Protein AF-A0A9Q0NAC5-F1 (afdb_monomer)

Sequence (238 aa):
GTLKRREHLQEGKFFWCQCKRCCDPTELGTYSSAIQCPKCRGGLILSTDPLDQNSPWKCQNGNCAYIVTGKSMLLLVDTVFKELDSIHCNDVNGFEVFLEKYRNVFHKNHYLCICAKHSLFQLYGRSENFMIQELTIDQLRVKENYCRDILDVVNLLEPGLSKLRGVIMYELHAPVMIQATRLYESGEIKNNDLKKRLREVIKLLRESEEILKMEPEGSNEYTMAVAAGDALNRIGKV

Nearest PDB structures (foldseek):
  6fnd-assembly1_B  TM=7.498E-01  e=7.064E-07  Toxoplasma gondii TgCatPRC2
  7v1m-assembly1_H  TM=4.222E-01  e=6.034E-01  Homo sapiens
  5dlq-assembly1_B  TM=3.367E-01  e=5.605E+00  Mus musculus

Foldseek 3Di:
DLLVVQVVCCVPPVDGDDPPQQQDQCSLVLVQLWWADPPDPPWIWTFPGSSDLFGKIATPPPVDGDIDTSVRSVVVVVVLVVQLVPQDLLRLVSLVVSCVVCVNTGDCSHNSNLVSLVSNLVNQCPPPCRNLVNDDLVSLVSSLVSLVSNLVSCCRVPNDLDLVLLVSLLSNLSSLLVNLVVCVVVVVDDPVVSVVSLVSSLVSLVSSLVSQCPPDPPDPSVVSNVVSVVVNVVSVVD

Mean predicted aligned error: 3.5 Å

pLDDT: mean 95.8, std 5.03, range [47.97, 98.62]

InterPro domains:
  IPR011990 Tetratricopeptide-like helical domain superfamily [G3DSA:1.25.40.10] (2-229)
  IPR053010 SET domain-containing protein SmydA-8 [PTHR46455] (1-234)

Radius of gyration: 20.13 Å; Cα contacts (8 Å, |Δi|>4): 332; chains: 1; bounding box: 49×34×56 Å

Secondary structure (DSSP, 8-state):
-HHHHHHHHHHHHS----SHHHH-TTTTTT-TT-EE-TTSTT-EEEES-TT-TT--EEE-STT---EE-HHHHHHHHHHHHHHHHTS-TT-HHHHHHHHHHHTTTB-TT-HHHHHHHHHHHHHTBTSTT-BTTT--HHHHHHHHHHHHHHHHHHHHHS-SS-HHHHHHHHHHHHHHHHHHHHHHHTTSS-HHHHHHHHHHHHHHHHHHHHHHTTSPTTSHHHHHHHHHHHHHHHHTT-

Organism: NCBI:txid35572

Solvent-accessible surface area (backbone atoms only — not comparable to full-atom values): 12629 Å² total; per-residue (Å²): 65,54,69,62,52,33,50,52,34,34,76,76,66,72,42,77,67,75,49,76,48,30,63,33,58,39,42,77,78,43,29,25,69,25,29,42,34,94,86,45,90,92,22,42,29,31,45,74,41,46,81,43,82,68,34,43,24,35,35,73,36,92,92,42,89,54,71,44,50,20,67,59,50,51,51,52,53,50,54,51,48,55,55,60,69,66,46,57,96,83,41,61,65,54,41,52,53,51,47,64,72,39,58,78,48,34,36,89,48,12,41,70,51,43,51,40,38,53,53,42,42,63,39,57,44,65,37,91,98,28,34,60,88,72,49,49,72,66,56,31,50,50,40,36,50,36,33,49,59,48,46,61,45,39,56,69,76,52,58,78,83,32,64,69,57,16,55,38,29,47,61,33,27,55,36,50,48,54,48,37,52,53,35,39,75,72,61,78,42,53,73,71,56,38,55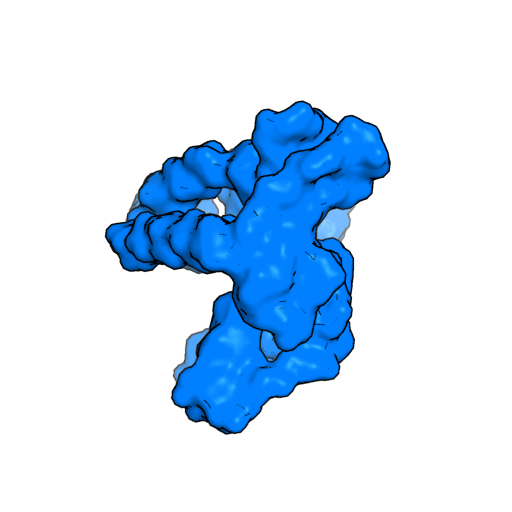,53,46,52,52,49,33,52,50,27,27,50,53,13,22,65,35,18,58,75,42,59,87,89,38,73,52,20,51,50,12,53,54,26,50,54,50,47,62,56,59,77,74,109

Structure (mmCIF, N/CA/C/O backbone):
data_AF-A0A9Q0NAC5-F1
#
_entry.id   AF-A0A9Q0NAC5-F1
#
loop_
_atom_site.group_PDB
_atom_site.id
_atom_site.type_symbol
_atom_site.label_atom_id
_atom_site.label_alt_id
_atom_site.label_comp_id
_atom_site.label_asym_id
_atom_site.label_entity_id
_atom_site.label_seq_id
_atom_site.pdbx_PDB_ins_code
_atom_site.Cartn_x
_atom_site.Cartn_y
_atom_site.Cartn_z
_atom_site.occupancy
_atom_site.B_iso_or_equiv
_atom_site.auth_seq_id
_atom_site.auth_comp_id
_atom_site.auth_asym_id
_atom_site.auth_atom_id
_atom_site.pdbx_PDB_model_num
ATOM 1 N N . GLY A 1 1 ? 8.087 -4.351 -6.694 1.00 90.06 1 GLY A N 1
ATOM 2 C CA . GLY A 1 1 ? 7.587 -4.978 -7.932 1.00 90.06 1 GLY A CA 1
ATOM 3 C C . GLY A 1 1 ? 8.513 -6.092 -8.389 1.00 90.06 1 GLY A C 1
ATOM 4 O O . GLY A 1 1 ? 9.550 -6.303 -7.757 1.00 90.06 1 GLY A O 1
ATOM 5 N N . THR A 1 2 ? 8.151 -6.805 -9.458 1.00 95.81 2 THR A N 1
ATOM 6 C CA . THR A 1 2 ? 8.853 -8.007 -9.959 1.00 95.81 2 THR A CA 1
ATOM 7 C C . THR A 1 2 ? 10.343 -7.781 -10.211 1.00 95.81 2 THR A C 1
ATOM 9 O O . THR A 1 2 ? 11.141 -8.591 -9.745 1.00 95.81 2 THR A O 1
ATOM 12 N N . LEU A 1 3 ? 10.730 -6.672 -10.858 1.00 93.44 3 LEU A N 1
ATOM 13 C CA . LEU A 1 3 ? 12.130 -6.378 -11.204 1.00 93.44 3 LEU A CA 1
ATOM 14 C C . LEU A 1 3 ? 13.049 -6.438 -9.968 1.00 93.44 3 LEU A C 1
ATOM 16 O O . LEU A 1 3 ? 13.940 -7.284 -9.906 1.00 93.44 3 LEU A O 1
ATOM 20 N N . LYS A 1 4 ? 12.760 -5.617 -8.948 1.00 94.94 4 LYS A N 1
ATOM 21 C CA . LYS A 1 4 ? 13.513 -5.571 -7.682 1.00 94.94 4 LYS A CA 1
ATOM 22 C C . LYS A 1 4 ? 13.358 -6.820 -6.823 1.00 94.94 4 LYS A C 1
ATOM 24 O O . LYS A 1 4 ? 14.310 -7.250 -6.187 1.00 94.94 4 LYS A O 1
ATOM 29 N N . ARG A 1 5 ? 12.178 -7.450 -6.824 1.00 95.81 5 ARG A N 1
ATOM 30 C CA . ARG A 1 5 ? 11.966 -8.711 -6.097 1.00 95.81 5 ARG A CA 1
ATOM 31 C C . ARG A 1 5 ? 12.873 -9.820 -6.629 1.00 95.81 5 ARG A C 1
ATOM 33 O O . ARG A 1 5 ? 13.422 -10.585 -5.845 1.00 95.81 5 ARG A O 1
ATOM 40 N N . ARG A 1 6 ? 12.987 -9.936 -7.953 1.00 96.81 6 ARG A N 1
ATOM 41 C CA . ARG A 1 6 ? 13.816 -10.951 -8.609 1.00 96.81 6 ARG A CA 1
ATOM 42 C C . ARG A 1 6 ? 15.303 -10.686 -8.389 1.00 96.81 6 ARG A C 1
ATOM 44 O O . ARG A 1 6 ? 16.010 -11.631 -8.071 1.00 96.81 6 ARG A O 1
ATOM 51 N N . GLU A 1 7 ? 15.734 -9.427 -8.476 1.00 94.88 7 GLU A N 1
ATOM 52 C CA . GLU A 1 7 ? 17.100 -9.003 -8.130 1.00 94.88 7 GLU A CA 1
ATOM 53 C C . GLU A 1 7 ? 17.453 -9.388 -6.684 1.00 94.88 7 GLU A C 1
ATOM 55 O O . GLU A 1 7 ? 18.390 -10.149 -6.466 1.00 94.88 7 GLU A O 1
ATOM 60 N N . HIS A 1 8 ? 16.617 -9.009 -5.712 1.00 95.94 8 HIS A N 1
ATOM 61 C CA . HIS A 1 8 ? 16.828 -9.340 -4.299 1.00 95.94 8 HIS A CA 1
ATOM 62 C C . HIS A 1 8 ? 16.901 -10.856 -4.026 1.00 95.94 8 HIS A C 1
ATOM 64 O O . HIS A 1 8 ? 17.721 -11.318 -3.234 1.00 95.94 8 HIS A O 1
ATOM 70 N N . LEU A 1 9 ? 16.047 -11.657 -4.675 1.00 97.88 9 LEU A N 1
ATOM 71 C CA . LEU A 1 9 ? 16.081 -13.119 -4.539 1.00 97.88 9 LEU A CA 1
ATOM 72 C C . LEU A 1 9 ? 17.321 -13.733 -5.191 1.00 97.88 9 LEU A C 1
ATOM 74 O O . LEU A 1 9 ? 17.861 -14.699 -4.656 1.00 97.88 9 LEU A O 1
ATOM 78 N N . GLN A 1 10 ? 17.789 -13.178 -6.306 1.00 97.56 10 GLN A N 1
ATOM 79 C CA . GLN A 1 10 ? 19.024 -13.631 -6.928 1.00 97.56 10 GLN A CA 1
ATOM 80 C C . GLN A 1 10 ? 20.235 -13.318 -6.043 1.00 97.56 10 GLN A C 1
ATOM 82 O O . GLN A 1 10 ? 21.077 -14.188 -5.850 1.00 97.56 10 GLN A O 1
ATOM 87 N N . GLU A 1 11 ? 20.314 -12.114 -5.481 1.00 96.88 11 GLU A N 1
ATOM 88 C CA . GLU A 1 11 ? 21.429 -11.694 -4.623 1.00 96.88 11 GLU A CA 1
ATOM 89 C C . GLU A 1 11 ? 21.456 -12.447 -3.290 1.00 96.88 11 GLU A C 1
ATOM 91 O O . GLU A 1 11 ? 22.507 -12.911 -2.859 1.00 96.88 11 GLU A O 1
ATOM 96 N N . GLY A 1 12 ? 20.299 -12.586 -2.634 1.00 97.38 12 GLY A N 1
ATOM 97 C CA . GLY A 1 12 ? 20.220 -13.176 -1.297 1.00 97.38 12 GLY A CA 1
ATOM 98 C C . GLY A 1 12 ? 20.002 -14.689 -1.274 1.00 97.38 12 GLY A C 1
ATOM 99 O O . GLY A 1 12 ? 20.292 -15.334 -0.269 1.00 97.38 12 GLY A O 1
ATOM 100 N N . LYS A 1 13 ? 19.438 -15.265 -2.342 1.00 97.31 13 LYS A N 1
ATOM 101 C CA . LYS A 1 13 ? 19.030 -16.683 -2.391 1.00 97.31 13 LYS A CA 1
ATOM 102 C C . LYS A 1 13 ? 19.476 -17.415 -3.661 1.00 97.31 13 LYS A C 1
ATOM 104 O O . LYS A 1 13 ? 19.157 -18.592 -3.800 1.00 97.31 13 LYS A O 1
ATOM 109 N N . PHE A 1 14 ? 20.216 -16.756 -4.556 1.00 97.12 14 PHE A N 1
ATOM 110 C CA . PHE A 1 14 ? 20.842 -17.352 -5.743 1.00 97.12 14 PHE A CA 1
ATOM 111 C C . PHE A 1 14 ? 19.871 -18.021 -6.730 1.00 97.12 14 PHE A C 1
ATOM 113 O O . PHE A 1 14 ? 20.252 -18.961 -7.429 1.00 97.12 14 PHE A O 1
ATOM 120 N N . PHE A 1 15 ? 18.622 -17.543 -6.819 1.00 97.69 15 PHE A N 1
ATOM 121 C CA . PHE A 1 15 ? 17.680 -18.015 -7.837 1.00 97.69 15 PHE A CA 1
ATOM 122 C C . PHE A 1 15 ? 16.782 -16.912 -8.410 1.00 97.69 15 PHE A C 1
ATOM 124 O O . PHE A 1 15 ? 16.355 -15.981 -7.722 1.00 97.69 15 PHE A O 1
ATOM 131 N N . TRP A 1 16 ? 16.378 -17.103 -9.668 1.00 97.56 16 TRP A N 1
ATOM 132 C CA . TRP A 1 16 ? 15.395 -16.267 -10.349 1.00 97.56 16 TRP A CA 1
ATOM 133 C C . TRP A 1 16 ? 13.980 -16.809 -10.160 1.00 97.56 16 TRP A C 1
ATOM 135 O O . TRP A 1 16 ? 13.605 -17.836 -10.723 1.00 97.56 16 TRP A O 1
ATOM 145 N N . CYS A 1 17 ? 13.154 -16.101 -9.391 1.00 98.00 17 CYS A N 1
ATOM 146 C CA . CYS A 1 17 ? 11.765 -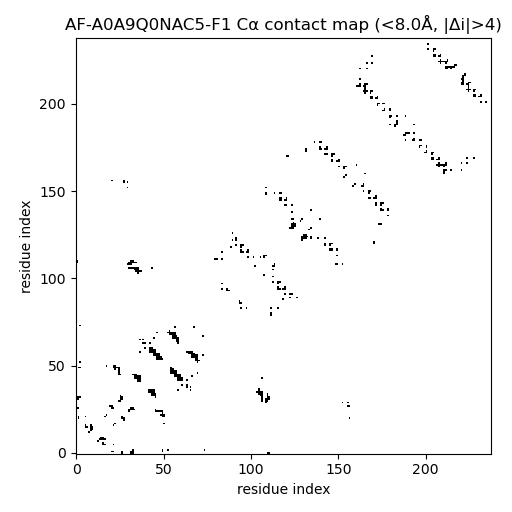16.502 -9.179 1.00 98.00 17 CYS A CA 1
ATOM 147 C C . CYS A 1 17 ? 10.940 -16.443 -10.478 1.00 98.00 17 CYS A C 1
ATOM 149 O O . CYS A 1 17 ? 10.979 -15.439 -11.193 1.00 98.00 17 CYS A O 1
ATOM 151 N N . GLN A 1 18 ? 10.145 -17.492 -10.712 1.00 97.88 18 GLN A N 1
ATOM 152 C CA . GLN A 1 18 ? 9.203 -17.650 -11.830 1.00 97.88 18 GLN A CA 1
ATOM 153 C C . GLN A 1 18 ? 7.781 -17.977 -11.329 1.00 97.88 18 GLN A C 1
ATOM 155 O O . 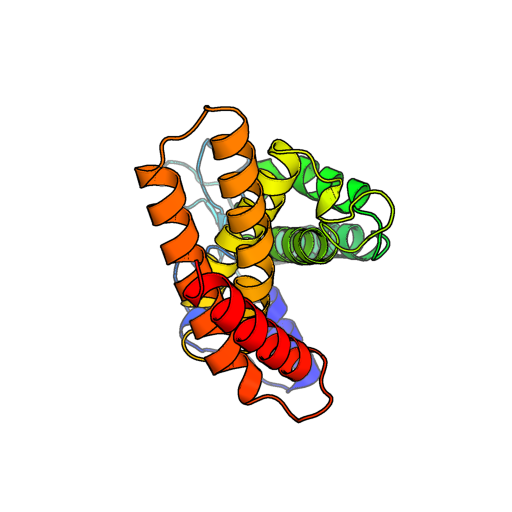GLN A 1 18 ? 7.038 -18.739 -11.942 1.00 97.88 18 GLN A O 1
ATOM 160 N N . CYS A 1 19 ? 7.393 -17.482 -10.147 1.00 97.56 19 CYS A N 1
ATOM 161 C CA . CYS A 1 19 ? 6.029 -17.707 -9.659 1.00 97.56 19 CYS A CA 1
ATOM 162 C C . CYS A 1 19 ? 5.001 -16.928 -10.499 1.00 97.56 19 CYS A C 1
ATOM 164 O O . CYS A 1 19 ? 5.363 -15.979 -11.191 1.00 97.56 19 CYS A O 1
ATOM 166 N N . LYS A 1 20 ? 3.706 -17.255 -10.361 1.00 97.19 20 LYS A N 1
ATOM 167 C CA . LYS A 1 20 ? 2.598 -16.607 -11.097 1.00 97.1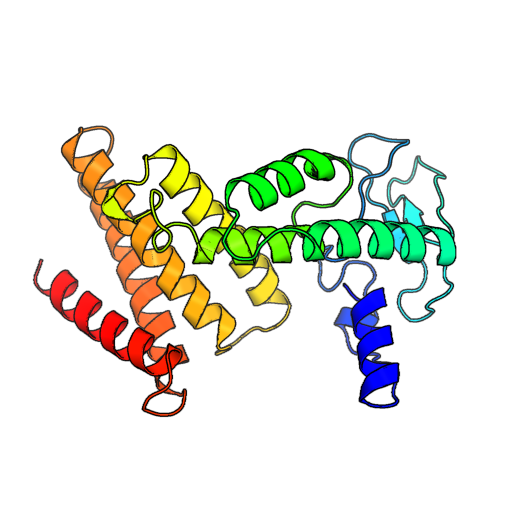9 20 LYS A CA 1
ATOM 168 C C . LYS A 1 20 ? 2.683 -15.075 -11.126 1.00 97.19 20 LYS A C 1
ATOM 170 O O . LYS A 1 20 ? 2.505 -14.482 -12.178 1.00 97.19 20 LYS A O 1
ATOM 175 N N . ARG A 1 21 ? 3.027 -14.445 -9.995 1.00 97.06 21 ARG A N 1
ATOM 176 C CA . ARG A 1 21 ? 3.246 -12.992 -9.907 1.00 97.06 21 ARG A CA 1
ATOM 177 C C . ARG A 1 21 ? 4.423 -12.516 -10.765 1.00 97.06 21 ARG A C 1
ATOM 179 O O . ARG A 1 21 ? 4.309 -11.490 -11.416 1.00 97.06 21 ARG A O 1
ATOM 186 N N . CYS A 1 22 ? 5.559 -13.217 -10.718 1.00 97.69 22 CYS A N 1
ATOM 187 C CA . CYS A 1 22 ? 6.751 -12.824 -11.473 1.00 97.69 22 CYS A CA 1
ATOM 188 C C . CYS A 1 22 ? 6.574 -13.014 -12.978 1.00 97.69 22 CYS A C 1
ATOM 190 O O . CYS A 1 22 ? 7.203 -12.282 -13.724 1.00 97.69 22 CYS A O 1
ATOM 192 N N . CYS A 1 23 ? 5.758 -13.974 -13.416 1.00 97.69 23 CYS A N 1
ATOM 193 C CA . CYS A 1 23 ? 5.499 -14.214 -14.838 1.00 97.69 23 CYS A CA 1
ATOM 194 C C . CYS A 1 23 ? 4.459 -13.255 -15.439 1.00 97.69 23 CYS A C 1
ATOM 196 O O . CYS A 1 23 ? 4.354 -13.157 -16.655 1.00 97.69 23 CYS A O 1
ATOM 198 N N . ASP A 1 24 ? 3.669 -12.579 -14.605 1.00 98.25 24 ASP A N 1
ATOM 199 C CA . ASP A 1 24 ? 2.583 -11.697 -15.028 1.00 98.25 24 ASP A CA 1
ATOM 200 C C . ASP A 1 24 ? 3.054 -10.227 -15.083 1.00 98.25 24 ASP A C 1
ATOM 202 O O . ASP A 1 24 ? 3.407 -9.667 -14.039 1.00 98.25 24 ASP A O 1
ATOM 206 N N . PRO A 1 25 ? 3.019 -9.556 -16.255 1.00 97.62 25 PRO A N 1
ATOM 207 C CA . PRO A 1 25 ? 3.380 -8.140 -16.385 1.00 97.62 25 PRO A CA 1
ATOM 208 C C . PRO A 1 25 ? 2.567 -7.185 -15.507 1.00 97.62 25 PRO A C 1
ATOM 210 O O . PRO A 1 25 ? 3.025 -6.081 -15.211 1.00 97.62 25 PRO A O 1
ATOM 213 N N . THR A 1 26 ? 1.365 -7.589 -15.092 1.00 98.00 26 THR A N 1
ATOM 214 C CA . THR A 1 26 ? 0.483 -6.802 -14.221 1.00 98.00 26 THR A CA 1
ATOM 215 C C . THR A 1 26 ? 0.670 -7.113 -12.735 1.00 98.00 26 THR A C 1
ATOM 217 O O . THR A 1 26 ? 0.049 -6.461 -11.898 1.00 98.00 26 THR A O 1
ATOM 220 N N . GLU A 1 27 ? 1.529 -8.076 -12.386 1.00 97.62 27 GLU A N 1
ATOM 221 C CA . GLU A 1 27 ? 1.735 -8.563 -11.018 1.00 97.62 27 GLU A CA 1
ATOM 222 C C . GLU A 1 27 ? 0.420 -8.957 -10.321 1.00 97.62 27 GLU A C 1
ATOM 224 O O . GLU A 1 27 ? 0.109 -8.450 -9.242 1.00 97.62 27 GLU A O 1
ATOM 229 N N . LEU A 1 28 ? -0.360 -9.863 -10.921 1.00 97.06 28 LEU A N 1
ATOM 230 C CA . LEU A 1 28 ? -1.692 -10.269 -10.452 1.00 97.06 28 LEU A CA 1
ATOM 231 C C . LEU A 1 28 ? -2.705 -9.111 -10.467 1.00 97.06 28 LEU A C 1
ATOM 233 O O . LEU A 1 28 ? -3.542 -8.997 -9.573 1.00 97.06 28 LEU A O 1
ATOM 237 N N . GLY A 1 29 ? -2.597 -8.208 -11.444 1.00 97.31 29 GLY A N 1
ATOM 238 C CA . GLY A 1 29 ? -3.439 -7.012 -11.548 1.00 97.31 29 GLY A CA 1
ATOM 239 C C . GLY A 1 29 ? -3.149 -5.921 -10.511 1.00 97.31 29 GLY A C 1
ATOM 240 O O . GLY A 1 29 ? -3.873 -4.927 -10.454 1.00 97.31 29 GLY A O 1
ATOM 241 N N . THR A 1 30 ? -2.102 -6.064 -9.693 1.00 97.44 30 THR A N 1
ATOM 242 C CA . THR A 1 30 ? -1.720 -5.034 -8.711 1.00 97.44 30 THR A CA 1
ATOM 243 C C . THR A 1 30 ? -1.037 -3.839 -9.358 1.00 97.44 30 THR A C 1
ATOM 245 O O . THR A 1 30 ? -1.098 -2.736 -8.815 1.00 97.44 30 THR A O 1
ATOM 248 N N . TYR A 1 31 ? -0.396 -4.045 -10.512 1.00 98.00 31 TYR A N 1
ATOM 249 C CA . TYR A 1 31 ? 0.415 -3.052 -11.209 1.00 98.00 31 TYR A CA 1
ATOM 250 C C . TYR A 1 31 ? 1.520 -2.468 -10.312 1.00 98.00 31 TYR A C 1
ATOM 252 O O . TYR A 1 31 ? 1.858 -1.285 -10.409 1.00 98.00 31 TYR A O 1
ATOM 260 N N . SER A 1 32 ? 2.093 -3.292 -9.424 1.00 97.31 32 SER A N 1
ATOM 261 C CA . SER A 1 32 ? 3.082 -2.867 -8.422 1.00 97.31 32 SER A CA 1
ATOM 262 C C . SER A 1 32 ? 4.420 -2.380 -8.987 1.00 97.31 32 SER A C 1
ATOM 264 O O . SER A 1 32 ? 5.225 -1.828 -8.238 1.00 97.31 32 SER A O 1
ATOM 266 N N . SER A 1 33 ? 4.647 -2.531 -10.286 1.00 97.25 33 SER A N 1
ATOM 267 C CA . SER A 1 33 ? 5.807 -2.041 -11.029 1.00 97.25 33 SER A CA 1
ATOM 268 C C . SER A 1 33 ? 5.427 -1.049 -12.133 1.00 97.25 33 SER A C 1
ATOM 270 O O . SER A 1 33 ? 6.309 -0.543 -12.817 1.00 97.25 33 SER A O 1
ATOM 272 N N . ALA A 1 34 ? 4.137 -0.770 -12.333 1.00 97.81 34 ALA A N 1
ATOM 273 C CA . ALA A 1 34 ? 3.678 0.043 -13.451 1.00 97.81 34 ALA A CA 1
ATOM 274 C C . ALA A 1 34 ? 3.962 1.534 -13.245 1.00 97.81 34 ALA A C 1
ATOM 276 O O . ALA A 1 34 ? 3.753 2.088 -12.159 1.00 97.81 34 ALA A O 1
ATOM 277 N N . ILE A 1 35 ? 4.346 2.197 -14.334 1.00 97.94 35 ILE A N 1
ATOM 278 C CA . ILE A 1 35 ? 4.514 3.650 -14.387 1.00 97.94 35 ILE A CA 1
ATOM 279 C C . ILE A 1 35 ? 3.519 4.259 -15.382 1.00 97.94 35 ILE A C 1
ATOM 281 O O . ILE A 1 35 ? 3.091 3.599 -16.334 1.00 97.94 35 ILE A O 1
ATOM 285 N N . GLN A 1 36 ? 3.139 5.514 -15.167 1.00 98.12 36 GLN A N 1
ATOM 286 C CA . GLN A 1 36 ? 2.277 6.257 -16.082 1.00 98.12 36 GLN A CA 1
ATOM 287 C C . GLN A 1 36 ? 3.033 6.577 -17.372 1.00 98.12 36 GLN A C 1
ATOM 289 O O . GLN A 1 36 ? 4.218 6.915 -17.365 1.00 98.12 36 GLN A O 1
ATOM 294 N N . CYS A 1 37 ? 2.345 6.488 -18.506 1.00 97.94 37 CYS A N 1
ATOM 295 C CA . CYS A 1 37 ? 2.924 6.840 -19.789 1.00 97.94 37 CYS A CA 1
ATOM 296 C C . CYS A 1 37 ? 3.032 8.367 -19.932 1.00 97.94 37 CYS A C 1
ATOM 298 O O . CYS A 1 37 ? 2.009 9.049 -19.902 1.00 97.94 37 CYS A O 1
ATOM 300 N N . PRO A 1 38 ? 4.224 8.925 -20.216 1.00 96.38 38 PRO A N 1
ATOM 301 C CA . PRO A 1 38 ? 4.381 10.366 -20.411 1.00 96.38 38 PRO A CA 1
ATOM 302 C C . PRO A 1 38 ? 3.874 10.849 -21.781 1.00 96.38 38 PRO A C 1
ATOM 304 O O . PRO A 1 38 ? 3.900 12.044 -22.061 1.00 96.38 38 PRO A O 1
ATOM 307 N N . LYS A 1 39 ? 3.469 9.935 -22.675 1.00 96.88 39 LYS A N 1
ATOM 308 C CA . LYS A 1 39 ? 3.038 10.248 -24.048 1.00 96.88 39 LYS A CA 1
ATOM 309 C C . LYS A 1 39 ? 1.535 10.134 -24.280 1.00 96.88 39 LYS A C 1
ATOM 311 O O . LYS A 1 39 ? 1.055 10.651 -25.282 1.00 96.88 39 LYS A O 1
ATOM 316 N N . CYS A 1 40 ? 0.789 9.467 -23.401 1.00 96.38 40 CYS A N 1
ATOM 317 C CA . CYS A 1 40 ? -0.656 9.329 -23.563 1.00 96.38 40 CYS A CA 1
ATOM 318 C C . CYS A 1 40 ? -1.368 9.294 -22.211 1.00 96.38 40 CYS A C 1
ATOM 320 O O . CYS A 1 40 ? -0.858 8.755 -21.230 1.00 96.38 40 CYS A O 1
ATOM 322 N N . ARG A 1 41 ? -2.573 9.863 -22.167 1.00 93.44 41 ARG A N 1
ATOM 323 C CA . ARG A 1 41 ? -3.374 9.928 -20.945 1.00 93.44 41 ARG A CA 1
ATOM 324 C C . ARG A 1 41 ? -3.885 8.536 -20.572 1.00 93.44 41 ARG A C 1
ATOM 326 O O . ARG A 1 41 ? -4.499 7.866 -21.396 1.00 93.44 41 ARG A O 1
ATOM 333 N N . GLY A 1 42 ? -3.645 8.125 -19.328 1.00 91.25 42 GLY A N 1
ATOM 334 C CA . GLY A 1 42 ? -4.134 6.857 -18.774 1.00 91.25 42 GLY A CA 1
ATOM 335 C C . GLY A 1 42 ? -3.421 5.600 -19.285 1.00 91.25 42 GLY A C 1
ATOM 336 O O . GLY A 1 42 ? -3.810 4.498 -18.912 1.00 91.25 42 GLY A O 1
ATOM 337 N N . GLY A 1 43 ? -2.390 5.731 -20.127 1.00 96.94 43 GLY A N 1
ATOM 338 C CA . GLY A 1 43 ? -1.575 4.588 -20.530 1.00 96.94 43 GLY A CA 1
ATOM 339 C C . GLY A 1 43 ? -0.633 4.161 -19.407 1.00 96.94 43 GLY A C 1
ATOM 340 O O . GLY A 1 43 ? 0.018 5.006 -18.801 1.00 96.94 43 GLY A O 1
ATOM 341 N N . LEU A 1 44 ? -0.504 2.854 -19.179 1.00 98.25 44 LEU A N 1
ATOM 342 C CA . LEU A 1 44 ? 0.482 2.281 -18.259 1.00 98.25 44 LEU A CA 1
ATOM 343 C C . LEU A 1 44 ? 1.633 1.653 -19.037 1.00 98.25 44 LEU 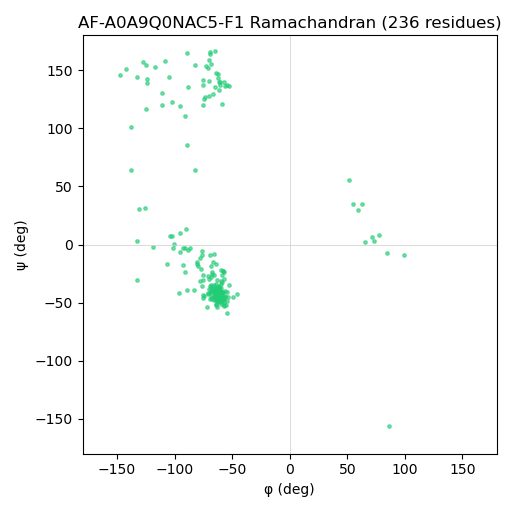A C 1
ATOM 345 O O . LEU A 1 44 ? 1.424 1.079 -20.104 1.00 98.25 44 LEU A O 1
ATOM 349 N N . ILE A 1 45 ? 2.844 1.767 -18.504 1.00 98.44 45 ILE A N 1
ATOM 350 C CA . ILE A 1 45 ? 4.051 1.138 -19.037 1.00 98.44 45 ILE A CA 1
ATOM 351 C C . ILE A 1 45 ? 4.373 -0.087 -18.178 1.00 98.44 45 ILE A C 1
ATOM 353 O O . ILE A 1 45 ? 4.557 0.045 -16.968 1.00 98.44 45 ILE A O 1
ATOM 357 N N . LEU A 1 46 ? 4.457 -1.257 -18.817 1.00 98.44 46 LEU A N 1
ATOM 358 C CA . LEU A 1 46 ? 4.745 -2.558 -18.193 1.00 98.44 46 LEU A CA 1
ATOM 359 C C . LEU A 1 46 ? 5.916 -3.246 -18.906 1.00 98.44 46 LEU A C 1
ATOM 361 O O . LEU A 1 46 ? 6.166 -2.952 -20.078 1.00 98.44 46 LEU A O 1
ATOM 365 N N . SER A 1 47 ? 6.603 -4.171 -18.228 1.00 98.00 47 SER A N 1
ATOM 366 C CA . SER A 1 47 ? 7.627 -5.011 -18.868 1.00 98.00 47 SER A CA 1
ATOM 367 C C . SER A 1 47 ? 7.007 -5.866 -19.976 1.00 98.00 47 SER A C 1
ATOM 369 O O . SER A 1 47 ? 5.901 -6.381 -19.819 1.00 98.00 47 SER A O 1
ATOM 371 N N . THR A 1 48 ? 7.717 -6.014 -21.094 1.00 97.88 48 THR A N 1
ATOM 372 C CA . THR A 1 48 ? 7.304 -6.892 -22.204 1.00 97.88 48 THR A CA 1
ATOM 373 C C . THR A 1 48 ? 7.576 -8.367 -21.919 1.00 97.88 48 THR A C 1
ATOM 375 O O . THR A 1 48 ? 6.788 -9.210 -22.333 1.00 97.88 48 THR A O 1
ATOM 378 N N . ASP A 1 49 ? 8.629 -8.661 -21.158 1.00 97.75 49 ASP A N 1
ATOM 379 C CA . ASP A 1 49 ? 8.900 -9.969 -20.566 1.00 97.75 49 ASP A CA 1
ATOM 380 C C . ASP A 1 49 ? 9.390 -9.758 -19.119 1.00 97.75 49 ASP A C 1
ATOM 382 O O . ASP A 1 49 ? 10.530 -9.361 -18.878 1.00 97.75 49 ASP A O 1
ATOM 386 N N . PRO A 1 50 ? 8.521 -9.948 -18.111 1.00 97.06 50 PRO A N 1
ATOM 387 C CA . PRO A 1 50 ? 8.877 -9.776 -16.702 1.00 97.06 50 PRO A CA 1
ATOM 388 C C . PRO A 1 50 ? 9.932 -10.762 -16.180 1.00 97.06 50 PRO A C 1
ATOM 390 O O . PRO A 1 50 ? 10.496 -10.530 -15.104 1.00 97.06 50 PRO A O 1
ATOM 393 N N . LEU A 1 51 ? 10.179 -11.869 -16.896 1.00 97.56 51 LEU A N 1
ATOM 394 C CA . LEU A 1 51 ? 11.188 -12.860 -16.528 1.00 97.56 51 LEU A CA 1
ATOM 395 C C . LEU A 1 51 ? 12.578 -12.545 -17.095 1.00 97.56 51 LEU A C 1
ATOM 397 O O . LEU A 1 51 ? 13.558 -13.168 -16.673 1.00 97.56 51 LEU A O 1
ATOM 401 N N . ASP A 1 52 ? 12.711 -11.511 -17.915 1.00 96.94 52 ASP A N 1
ATOM 402 C CA . ASP A 1 52 ? 13.993 -10.970 -18.347 1.00 96.94 52 ASP A CA 1
ATOM 403 C C . ASP A 1 52 ? 14.232 -9.583 -17.727 1.00 96.94 52 ASP A C 1
ATOM 405 O O . ASP A 1 52 ? 13.488 -8.628 -17.941 1.00 96.94 52 ASP A O 1
ATOM 409 N N . GLN A 1 53 ? 15.313 -9.452 -16.954 1.00 92.56 53 GLN A N 1
ATOM 410 C CA . GLN A 1 53 ? 15.648 -8.200 -16.266 1.00 92.56 53 GLN A CA 1
ATOM 411 C C . GLN A 1 53 ? 16.051 -7.074 -17.231 1.00 92.56 53 GLN A C 1
ATOM 413 O O . GLN A 1 53 ? 16.007 -5.903 -16.853 1.00 92.56 53 GLN A O 1
ATOM 418 N N . ASN A 1 54 ? 16.426 -7.408 -18.470 1.00 94.88 54 ASN A N 1
ATOM 419 C CA . ASN A 1 54 ? 16.821 -6.439 -19.493 1.00 94.88 54 ASN A CA 1
ATOM 420 C C . ASN A 1 54 ? 15.674 -6.042 -20.423 1.00 94.88 54 ASN A C 1
ATOM 422 O O . ASN A 1 54 ? 15.843 -5.136 -21.249 1.00 94.88 54 ASN A O 1
ATOM 426 N N . SER A 1 55 ? 14.518 -6.692 -20.291 1.00 97.38 55 SER A N 1
ATOM 427 C CA . SER A 1 55 ? 13.438 -6.534 -21.245 1.00 97.38 55 SER A CA 1
ATOM 428 C C . SER A 1 55 ? 12.910 -5.105 -21.310 1.00 97.38 55 SER A C 1
ATOM 430 O O . SER A 1 55 ? 12.860 -4.390 -20.299 1.00 97.38 55 SER A O 1
ATOM 432 N N . PRO A 1 56 ? 12.530 -4.641 -22.514 1.00 97.94 56 PRO A N 1
ATOM 433 C CA . PRO A 1 56 ? 11.967 -3.320 -22.677 1.00 97.94 56 PRO A CA 1
ATOM 434 C C . PRO A 1 56 ? 10.590 -3.246 -22.021 1.00 97.94 56 PRO A C 1
ATOM 436 O O . PRO A 1 56 ? 9.868 -4.234 -21.879 1.00 97.94 56 PRO A O 1
ATOM 439 N N . TRP A 1 57 ? 10.212 -2.032 -21.660 1.00 98.38 57 TRP A N 1
ATOM 440 C CA . TRP A 1 57 ? 8.936 -1.707 -21.057 1.00 98.38 57 TRP A CA 1
ATOM 441 C C . TRP A 1 57 ? 8.118 -0.900 -22.049 1.00 98.38 57 TRP A C 1
ATOM 443 O O . TRP A 1 57 ? 8.613 0.077 -22.608 1.00 98.38 57 TRP A O 1
ATOM 453 N N . LYS A 1 58 ? 6.869 -1.294 -22.280 1.00 98.38 58 LYS A N 1
ATOM 454 C CA . LYS A 1 58 ? 6.025 -0.719 -23.330 1.00 98.38 58 LYS A CA 1
ATOM 455 C C . LYS A 1 58 ? 4.721 -0.190 -22.756 1.00 98.38 58 LYS A C 1
ATOM 457 O O . LYS A 1 58 ? 4.127 -0.800 -21.862 1.00 98.38 58 LYS A O 1
ATOM 462 N N . CYS A 1 59 ? 4.261 0.935 -23.301 1.00 98.50 59 CYS A N 1
ATOM 463 C CA . CYS A 1 59 ? 2.911 1.414 -23.053 1.00 98.50 59 CYS A CA 1
ATOM 464 C C . CYS A 1 59 ? 1.868 0.397 -23.544 1.00 98.50 59 CYS A C 1
ATOM 466 O O . CYS A 1 59 ? 1.942 -0.093 -24.667 1.00 98.50 59 CYS A O 1
ATOM 468 N N . GLN A 1 60 ? 0.876 0.109 -22.708 1.00 97.56 60 GLN A N 1
ATOM 469 C CA . GLN A 1 60 ? -0.198 -0.840 -23.012 1.00 97.56 60 GLN A CA 1
ATOM 470 C C . GLN A 1 60 ? -1.376 -0.206 -23.769 1.00 97.56 60 GLN A C 1
ATOM 472 O O . GLN A 1 60 ? -2.322 -0.895 -24.136 1.00 97.56 60 GLN A O 1
ATOM 477 N N . ASN A 1 61 ? -1.341 1.107 -24.020 1.00 96.44 61 ASN A N 1
ATOM 478 C CA . ASN A 1 61 ? -2.326 1.756 -24.879 1.00 96.44 61 ASN A CA 1
ATOM 479 C C . ASN A 1 61 ? -2.016 1.422 -26.348 1.00 96.44 61 ASN A C 1
ATOM 481 O O . ASN A 1 61 ? -0.943 1.770 -26.839 1.00 96.44 61 ASN A O 1
ATOM 485 N N . GLY A 1 62 ? -2.962 0.789 -27.051 1.00 92.50 62 GLY A N 1
ATOM 486 C CA . GLY A 1 62 ? -2.790 0.333 -28.437 1.00 92.50 62 GLY A CA 1
ATOM 487 C C . GLY A 1 62 ? -2.408 1.433 -29.436 1.00 92.50 62 GLY A C 1
ATOM 488 O O . GLY A 1 62 ? -1.753 1.144 -30.432 1.00 92.50 62 GLY A O 1
ATOM 489 N N . ASN A 1 63 ? -2.726 2.695 -29.134 1.00 94.88 63 ASN A N 1
ATOM 490 C CA . ASN A 1 63 ? -2.394 3.849 -29.976 1.00 94.88 63 ASN A CA 1
ATOM 491 C C . ASN A 1 63 ? -1.089 4.555 -29.552 1.00 94.88 63 ASN A C 1
ATOM 493 O O . ASN A 1 63 ? -0.799 5.655 -30.020 1.00 94.88 63 ASN A O 1
ATOM 497 N N . CYS A 1 64 ? -0.307 3.964 -28.642 1.00 97.56 64 CYS A N 1
ATOM 498 C CA . CYS A 1 64 ? 0.922 4.545 -28.110 1.00 97.56 64 CYS A CA 1
ATOM 499 C C . CYS A 1 64 ? 2.114 3.594 -28.290 1.00 97.56 64 CYS A C 1
ATOM 501 O O . CYS A 1 64 ? 2.183 2.527 -27.686 1.00 97.56 64 CYS A O 1
ATOM 503 N N . ALA A 1 65 ? 3.109 4.019 -29.070 1.00 97.06 65 ALA A N 1
ATOM 504 C CA . ALA A 1 65 ? 4.333 3.252 -29.318 1.00 97.06 65 ALA A CA 1
ATOM 505 C C . ALA A 1 65 ? 5.462 3.535 -28.305 1.00 97.06 65 ALA A C 1
ATOM 507 O O . ALA A 1 65 ? 6.613 3.184 -28.553 1.00 97.06 65 ALA A O 1
ATOM 508 N N . TYR A 1 66 ? 5.170 4.204 -27.182 1.00 98.12 66 TYR A N 1
ATOM 509 C CA . TYR A 1 66 ? 6.201 4.592 -26.218 1.00 98.12 66 TYR A CA 1
ATOM 510 C C . TYR A 1 66 ? 6.832 3.371 -25.534 1.00 98.12 66 TYR A C 1
ATOM 512 O O . TYR A 1 66 ? 6.124 2.510 -24.999 1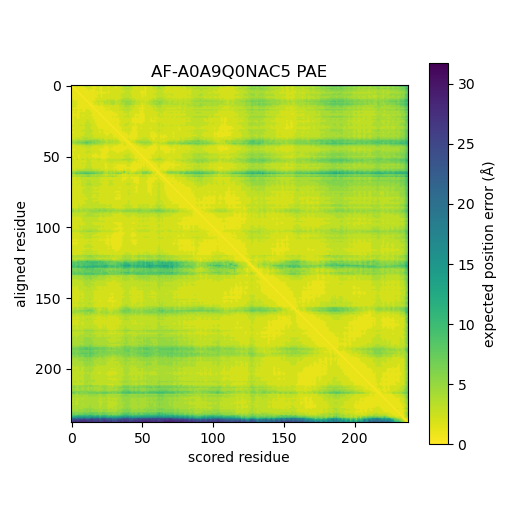.00 98.12 66 TYR A O 1
ATOM 520 N N . ILE A 1 67 ? 8.167 3.329 -25.542 1.00 97.94 67 ILE A N 1
ATOM 521 C CA . ILE A 1 67 ? 8.996 2.247 -25.004 1.00 97.94 67 ILE A CA 1
ATOM 522 C C . ILE A 1 67 ? 10.111 2.849 -24.139 1.00 97.94 67 ILE A C 1
ATOM 524 O O . ILE A 1 67 ? 10.661 3.902 -24.459 1.00 97.94 67 ILE A O 1
ATOM 528 N N . VAL A 1 68 ? 10.454 2.155 -23.058 1.00 97.44 68 VAL A N 1
ATOM 529 C CA . VAL A 1 68 ? 11.569 2.452 -22.154 1.00 97.44 68 VAL A CA 1
ATOM 530 C C . VAL A 1 68 ? 12.460 1.214 -22.076 1.00 97.44 68 VAL A C 1
ATOM 532 O O . VAL A 1 68 ? 11.961 0.094 -22.022 1.00 97.44 68 VAL A O 1
ATOM 535 N N . THR A 1 69 ? 13.782 1.377 -22.086 1.00 97.19 69 THR A N 1
ATOM 536 C CA . THR A 1 69 ? 14.691 0.227 -21.925 1.00 97.19 69 THR A CA 1
ATOM 537 C C . THR A 1 69 ? 14.650 -0.304 -20.489 1.00 97.19 69 THR A C 1
ATOM 539 O O . THR A 1 69 ? 14.437 0.477 -19.557 1.00 97.19 69 THR A O 1
ATOM 542 N N . GLY A 1 70 ? 14.917 -1.600 -20.282 1.00 95.38 70 GLY A N 1
ATOM 543 C CA . GLY A 1 70 ? 15.015 -2.173 -18.933 1.00 95.38 70 GLY A CA 1
ATOM 544 C C . GLY A 1 70 ? 16.030 -1.433 -18.051 1.00 95.38 70 GLY A C 1
ATOM 545 O O . GLY A 1 70 ? 15.730 -1.094 -16.909 1.00 95.38 70 GLY A O 1
ATOM 546 N N . LYS A 1 71 ? 17.183 -1.043 -18.617 1.00 95.19 71 LYS A N 1
ATOM 547 C CA . LYS A 1 71 ? 18.214 -0.249 -17.924 1.00 95.19 71 LYS A CA 1
ATOM 548 C C . LYS A 1 71 ? 17.713 1.130 -17.484 1.00 95.19 71 LYS A C 1
ATOM 550 O O . LYS A 1 71 ? 17.972 1.544 -16.357 1.00 95.19 71 LYS A O 1
ATOM 555 N N . SER A 1 72 ? 17.011 1.853 -18.359 1.00 96.19 72 SER A N 1
ATOM 556 C CA . SER A 1 72 ? 16.436 3.163 -18.017 1.00 96.19 72 SER A CA 1
ATOM 557 C C . SER A 1 72 ? 15.356 3.042 -16.943 1.00 96.19 72 SER A C 1
ATOM 559 O O . SER A 1 72 ? 15.287 3.893 -16.060 1.00 96.19 72 SER A O 1
ATOM 561 N N . MET A 1 73 ? 14.540 1.983 -16.997 1.00 96.38 73 MET A N 1
ATOM 562 C CA . MET A 1 73 ? 13.537 1.704 -15.970 1.00 96.38 73 MET A CA 1
ATOM 563 C C . MET A 1 73 ? 14.188 1.411 -14.615 1.00 96.38 73 MET A C 1
ATOM 565 O O . MET A 1 73 ? 13.784 1.989 -13.610 1.00 96.38 73 MET A O 1
ATOM 569 N N . LEU A 1 74 ? 15.217 0.560 -14.589 1.00 94.81 74 LEU A N 1
ATOM 570 C CA . LEU A 1 74 ? 15.958 0.242 -13.370 1.00 94.81 74 LEU A CA 1
ATOM 571 C C . LEU A 1 74 ? 16.562 1.504 -12.744 1.00 94.81 74 LEU A C 1
ATOM 573 O O . LEU A 1 74 ? 16.343 1.756 -11.564 1.00 94.81 74 LEU A O 1
ATOM 577 N N . LEU A 1 75 ? 17.231 2.338 -13.550 1.00 96.38 75 LEU A N 1
ATOM 578 C CA . LEU A 1 75 ? 17.814 3.598 -13.085 1.00 96.38 75 LEU A CA 1
ATOM 579 C C . LEU A 1 75 ? 16.759 4.533 -12.480 1.00 96.38 75 LEU A C 1
ATOM 581 O O . LEU A 1 75 ? 16.979 5.071 -11.401 1.00 96.38 75 LEU A O 1
ATOM 585 N N . LEU A 1 76 ? 15.612 4.706 -13.149 1.00 96.56 76 LEU A N 1
ATOM 586 C CA . LEU A 1 76 ? 14.504 5.514 -12.631 1.00 96.56 76 LEU A CA 1
ATOM 587 C C . LEU A 1 76 ? 14.053 5.003 -11.260 1.00 96.56 76 LEU A C 1
ATOM 589 O O . LEU A 1 76 ? 13.960 5.774 -10.307 1.00 96.56 76 LEU A O 1
ATOM 593 N N . VAL A 1 77 ? 13.774 3.705 -11.170 1.00 96.56 77 VAL A N 1
ATOM 594 C CA . VAL A 1 77 ? 13.279 3.070 -9.948 1.00 96.56 77 VAL A CA 1
ATOM 595 C C . VAL A 1 77 ? 14.303 3.178 -8.814 1.00 96.56 77 VAL A C 1
ATOM 597 O O . VAL A 1 77 ? 13.915 3.484 -7.689 1.00 96.56 77 VAL A O 1
ATOM 600 N N . ASP A 1 78 ? 15.594 3.010 -9.102 1.00 97.19 78 ASP A N 1
ATOM 601 C CA . ASP A 1 78 ? 16.673 3.152 -8.119 1.00 97.19 78 ASP A CA 1
ATOM 602 C C . ASP A 1 78 ? 16.865 4.583 -7.634 1.00 97.19 78 ASP A C 1
ATOM 604 O O . ASP A 1 78 ? 17.067 4.810 -6.442 1.00 97.19 78 ASP A O 1
ATOM 608 N N . THR A 1 79 ? 16.783 5.563 -8.533 1.00 98.19 79 THR A N 1
ATOM 609 C CA . THR A 1 79 ? 16.854 6.975 -8.151 1.00 98.19 79 THR A CA 1
ATOM 610 C C . THR A 1 79 ? 15.713 7.342 -7.209 1.00 98.19 79 THR A C 1
ATOM 612 O O . THR A 1 79 ? 15.956 7.948 -6.169 1.00 98.19 79 THR A O 1
ATOM 615 N N . VAL A 1 80 ? 14.482 6.940 -7.532 1.00 98.38 80 VAL A N 1
ATOM 616 C CA . VAL A 1 80 ? 13.326 7.217 -6.671 1.00 98.38 80 VAL A CA 1
ATOM 617 C C . VAL A 1 80 ? 13.403 6.437 -5.362 1.00 98.38 80 VAL A C 1
ATOM 619 O O . VAL A 1 80 ? 13.059 6.977 -4.316 1.00 98.38 80 VAL A O 1
ATOM 622 N N . PHE A 1 81 ? 13.864 5.184 -5.388 1.00 98.00 81 PHE A N 1
ATOM 623 C CA . PHE A 1 81 ? 14.046 4.406 -4.165 1.00 98.00 81 PHE A CA 1
ATOM 624 C C . PHE A 1 81 ? 15.013 5.098 -3.199 1.00 98.00 81 PHE A C 1
ATOM 626 O O . PHE A 1 81 ? 14.685 5.231 -2.028 1.00 98.00 81 PHE A O 1
ATOM 633 N N . LYS A 1 82 ? 16.153 5.606 -3.685 1.00 98.38 82 LYS A N 1
ATOM 634 C CA . LYS A 1 82 ? 17.106 6.361 -2.852 1.00 98.38 82 LYS A CA 1
ATOM 635 C C . LYS A 1 82 ? 16.501 7.637 -2.273 1.00 98.38 82 LYS A C 1
ATOM 637 O O . LYS A 1 82 ? 16.814 7.998 -1.147 1.00 98.38 82 LYS A O 1
ATOM 642 N N . GLU A 1 83 ? 15.645 8.318 -3.032 1.00 98.44 83 GLU A N 1
ATOM 643 C CA . GLU A 1 83 ? 14.914 9.478 -2.521 1.00 98.44 83 GLU A CA 1
ATOM 644 C C . GLU A 1 83 ? 13.960 9.076 -1.389 1.00 98.44 83 GLU A C 1
ATOM 646 O O . GLU A 1 83 ? 13.994 9.691 -0.329 1.00 98.44 83 GLU A O 1
ATOM 651 N N . LEU A 1 84 ? 13.173 8.012 -1.574 1.00 98.44 84 LEU A N 1
ATOM 652 C CA . LEU A 1 84 ? 12.287 7.482 -0.534 1.00 98.44 84 LEU A CA 1
ATOM 653 C C . LEU A 1 84 ? 13.061 7.061 0.725 1.00 98.44 84 LEU A C 1
ATOM 655 O O . LEU A 1 84 ? 12.645 7.387 1.831 1.00 98.44 84 LEU A O 1
ATOM 659 N N . ASP A 1 85 ? 14.179 6.359 0.551 1.00 97.88 85 ASP A N 1
ATOM 660 C CA . ASP A 1 85 ? 15.036 5.861 1.635 1.00 97.88 85 ASP A CA 1
ATOM 661 C C . ASP A 1 85 ? 15.732 6.996 2.407 1.00 97.88 85 ASP A C 1
ATOM 663 O O . ASP A 1 85 ? 16.073 6.846 3.576 1.00 97.88 85 ASP A O 1
ATOM 667 N N . SER A 1 86 ? 15.895 8.166 1.780 1.00 98.12 86 SER A N 1
ATOM 668 C CA . SER A 1 86 ? 16.457 9.353 2.435 1.00 98.12 86 SER A CA 1
ATOM 669 C C . SER A 1 86 ? 15.475 10.092 3.353 1.00 98.12 86 SER A C 1
ATOM 671 O O . SER A 1 86 ? 15.896 10.965 4.114 1.00 98.12 86 SER A O 1
ATOM 673 N N . ILE A 1 87 ? 14.178 9.762 3.298 1.00 98.31 87 ILE A N 1
ATOM 674 C CA . ILE A 1 87 ? 13.157 10.367 4.160 1.00 98.31 87 ILE A CA 1
ATOM 675 C C . ILE A 1 87 ? 13.308 9.800 5.571 1.00 98.31 87 ILE A C 1
ATOM 677 O O . ILE A 1 87 ? 13.301 8.586 5.778 1.00 98.31 87 ILE A O 1
ATOM 681 N N . HIS A 1 88 ? 13.424 10.684 6.563 1.00 96.44 88 HIS A N 1
ATOM 682 C CA . HIS A 1 88 ? 13.551 10.268 7.955 1.00 96.44 88 HIS A CA 1
ATOM 683 C C . HIS A 1 88 ? 12.320 9.455 8.394 1.00 96.44 88 HIS A C 1
ATOM 685 O O . HIS A 1 88 ? 11.186 9.799 8.068 1.00 96.44 88 HIS A O 1
ATOM 691 N N . CYS A 1 89 ? 12.519 8.390 9.177 1.00 92.94 89 CYS A N 1
ATOM 692 C CA . CYS A 1 89 ? 11.459 7.426 9.501 1.00 92.94 89 CYS A CA 1
ATOM 693 C C . CYS A 1 89 ? 10.238 8.025 10.223 1.00 92.94 89 CYS A C 1
ATOM 695 O O . CYS A 1 89 ? 9.159 7.449 10.141 1.00 92.94 89 CYS A O 1
ATOM 697 N N . ASN A 1 90 ? 10.400 9.180 10.880 1.00 93.44 90 ASN A N 1
ATOM 698 C CA . ASN A 1 90 ? 9.332 9.925 11.560 1.00 93.44 90 ASN A CA 1
ATOM 699 C C . ASN A 1 90 ? 8.843 11.170 10.788 1.00 93.44 90 ASN A C 1
ATOM 701 O O . ASN A 1 90 ? 8.089 11.968 11.338 1.00 93.44 90 ASN A O 1
ATOM 705 N N . ASP A 1 91 ? 9.286 11.380 9.546 1.00 95.19 91 ASP A N 1
ATOM 706 C CA . ASP A 1 91 ? 8.931 12.561 8.751 1.00 95.19 91 ASP A CA 1
ATOM 707 C C . ASP A 1 91 ? 7.649 12.335 7.935 1.00 95.19 91 ASP A C 1
ATOM 709 O O . ASP A 1 91 ? 7.678 11.953 6.764 1.00 95.19 91 ASP A O 1
ATOM 713 N N . VAL A 1 92 ? 6.502 12.587 8.574 1.00 95.00 92 VAL A N 1
ATOM 714 C CA . VAL A 1 92 ? 5.175 12.509 7.938 1.00 95.00 92 VAL A CA 1
ATOM 715 C C . VAL A 1 92 ? 5.111 13.385 6.683 1.00 95.00 92 VAL A C 1
ATOM 717 O O . VAL A 1 92 ? 4.723 12.908 5.617 1.00 95.00 92 VAL A O 1
ATOM 720 N N . ASN A 1 93 ? 5.546 14.643 6.783 1.00 95.44 93 ASN A N 1
ATOM 721 C CA . ASN A 1 93 ? 5.479 15.592 5.674 1.00 95.44 93 ASN A CA 1
ATOM 722 C C . ASN A 1 93 ? 6.377 15.159 4.503 1.00 95.44 93 ASN A C 1
ATOM 724 O O . ASN A 1 93 ? 5.974 15.263 3.346 1.00 95.44 93 ASN A O 1
ATOM 728 N N . GLY A 1 94 ? 7.564 14.619 4.784 1.00 97.62 94 GLY A N 1
ATOM 729 C CA . GLY A 1 94 ? 8.459 14.066 3.769 1.00 97.62 94 GLY A CA 1
ATOM 730 C C . GLY A 1 94 ? 7.790 12.969 2.937 1.00 97.62 94 GLY A C 1
ATOM 731 O O . GLY A 1 94 ? 7.824 13.016 1.704 1.00 97.62 94 GLY A O 1
ATOM 732 N N . PHE A 1 95 ? 7.106 12.020 3.585 1.00 98.12 95 PHE A N 1
ATOM 733 C CA . PHE A 1 95 ? 6.373 10.970 2.872 1.00 98.12 95 PHE A CA 1
ATOM 734 C C . PHE A 1 95 ? 5.163 11.506 2.087 1.00 98.12 95 PHE A C 1
ATOM 736 O O . PHE A 1 95 ? 4.897 11.021 0.984 1.00 98.12 95 PHE A O 1
ATOM 743 N N . GLU A 1 96 ? 4.437 12.504 2.603 1.00 96.94 96 GLU A N 1
ATOM 744 C CA . GLU A 1 96 ? 3.334 13.147 1.868 1.00 96.94 96 GLU A CA 1
ATOM 745 C C . GLU A 1 96 ? 3.832 13.866 0.606 1.00 96.94 96 GLU A C 1
ATOM 747 O O . GLU A 1 96 ? 3.289 13.660 -0.483 1.00 96.94 96 GLU A O 1
ATOM 752 N N . VAL A 1 97 ? 4.912 14.646 0.726 1.00 98.31 97 VAL A N 1
ATOM 753 C CA . VAL A 1 97 ? 5.558 15.332 -0.403 1.00 98.31 97 VAL A CA 1
ATOM 754 C C . VAL A 1 97 ? 6.039 14.325 -1.448 1.00 98.31 97 VAL A C 1
ATOM 756 O O . VAL A 1 97 ? 5.845 14.544 -2.646 1.00 98.31 97 VAL A O 1
ATOM 759 N N . PHE A 1 98 ? 6.609 13.196 -1.019 1.00 98.62 98 PHE A N 1
ATOM 760 C CA . PHE A 1 98 ? 7.004 12.114 -1.919 1.00 98.62 98 PHE A CA 1
ATOM 761 C C . PHE A 1 98 ? 5.808 11.562 -2.709 1.00 98.62 98 PHE A C 1
ATOM 763 O O . PHE A 1 98 ? 5.871 11.435 -3.936 1.00 98.62 98 PHE A O 1
ATOM 770 N N . LEU A 1 99 ? 4.694 11.257 -2.037 1.00 98.19 99 LEU A N 1
ATOM 771 C CA . LEU A 1 99 ? 3.498 10.738 -2.704 1.00 98.19 99 LEU A CA 1
ATOM 772 C C . LEU A 1 99 ? 2.914 11.739 -3.707 1.00 98.19 99 LEU A C 1
ATOM 774 O O . LEU A 1 99 ? 2.572 11.341 -4.824 1.00 98.19 99 LEU A O 1
ATOM 778 N N . GLU A 1 100 ? 2.850 13.022 -3.350 1.00 98.06 100 GLU A N 1
ATOM 779 C CA . GLU A 1 100 ? 2.362 14.075 -4.246 1.00 98.06 100 GLU A CA 1
ATOM 780 C C . GLU A 1 100 ? 3.275 14.247 -5.468 1.00 98.06 100 GLU A C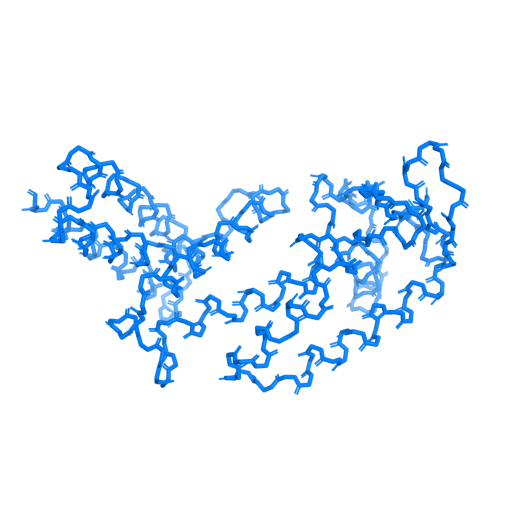 1
ATOM 782 O O . GLU A 1 100 ? 2.791 14.302 -6.601 1.00 98.06 100 GLU A O 1
ATOM 787 N N . LYS A 1 101 ? 4.599 14.244 -5.269 1.00 98.19 101 LYS A N 1
ATOM 788 C CA . LYS A 1 101 ? 5.594 14.363 -6.347 1.00 98.19 101 LYS A CA 1
ATOM 789 C C . LYS A 1 101 ? 5.451 13.257 -7.395 1.00 98.19 101 LYS A C 1
ATOM 791 O O . LYS A 1 101 ? 5.560 13.521 -8.594 1.00 98.19 101 LYS A O 1
ATOM 796 N N . TYR A 1 102 ? 5.189 12.022 -6.965 1.00 98.19 102 TYR A N 1
ATOM 797 C CA . TYR A 1 102 ? 5.175 10.856 -7.851 1.00 98.19 102 TYR A CA 1
ATOM 798 C C . TYR A 1 102 ? 3.782 10.387 -8.295 1.00 98.19 102 TYR A C 1
ATOM 800 O O . TYR A 1 102 ? 3.692 9.448 -9.094 1.00 98.19 102 TYR A O 1
ATOM 808 N N . ARG A 1 103 ? 2.696 11.053 -7.877 1.00 96.06 103 ARG A N 1
ATOM 809 C CA . ARG A 1 103 ? 1.311 10.630 -8.183 1.00 96.06 103 ARG A CA 1
ATOM 810 C C . ARG A 1 103 ? 0.990 10.487 -9.674 1.00 96.06 103 ARG A C 1
ATOM 812 O O . ARG A 1 103 ? 0.144 9.681 -10.044 1.00 96.06 103 ARG A O 1
ATOM 819 N N . ASN A 1 104 ? 1.659 11.271 -10.523 1.00 95.69 104 ASN A N 1
ATOM 820 C CA . ASN A 1 104 ? 1.481 11.254 -11.980 1.00 95.69 104 ASN A CA 1
ATOM 821 C C . ASN A 1 104 ? 2.594 10.488 -12.711 1.00 95.69 104 ASN A C 1
ATOM 823 O O . ASN A 1 104 ? 2.545 10.363 -13.931 1.00 95.69 104 ASN A O 1
ATOM 827 N N . VAL A 1 105 ? 3.599 9.998 -11.982 1.00 97.25 105 VAL A N 1
ATOM 828 C CA . VAL A 1 105 ? 4.713 9.213 -12.531 1.00 97.25 105 VAL A CA 1
ATOM 829 C C . VAL A 1 105 ? 4.429 7.727 -12.370 1.00 97.25 105 VAL A C 1
ATOM 831 O O . VAL A 1 105 ? 4.659 6.950 -13.292 1.00 97.25 105 VAL A O 1
ATOM 834 N N . PHE A 1 106 ? 3.888 7.323 -11.223 1.00 97.88 106 PHE A N 1
ATOM 835 C CA . PHE A 1 106 ? 3.636 5.925 -10.909 1.00 97.88 106 PHE A CA 1
ATOM 836 C C . PHE A 1 106 ? 2.157 5.561 -10.919 1.00 97.88 106 PHE A C 1
ATOM 838 O O . PHE A 1 106 ? 1.268 6.398 -10.760 1.00 97.88 106 PHE A O 1
ATOM 845 N N . HIS A 1 107 ? 1.880 4.271 -11.097 1.00 97.69 107 HIS A N 1
ATOM 846 C CA . HIS A 1 107 ? 0.572 3.745 -10.738 1.00 97.69 107 HIS A CA 1
ATOM 847 C C . HIS A 1 107 ? 0.352 3.882 -9.219 1.00 97.69 107 HIS A C 1
ATOM 849 O O . HIS A 1 107 ? 1.292 3.748 -8.438 1.00 97.69 107 HIS A O 1
ATOM 855 N N . LYS A 1 108 ? -0.894 4.092 -8.774 1.00 95.88 108 LYS A N 1
ATOM 856 C CA . LYS A 1 108 ? -1.225 4.302 -7.347 1.00 95.88 108 LYS A CA 1
ATOM 857 C C . LYS A 1 108 ? -0.797 3.157 -6.410 1.00 95.88 108 LYS A C 1
ATOM 859 O O . LYS A 1 108 ? -0.619 3.382 -5.213 1.00 95.88 108 LYS A O 1
ATOM 864 N N . ASN A 1 109 ? -0.635 1.957 -6.972 1.00 97.38 109 ASN A N 1
ATOM 865 C CA . ASN A 1 109 ? -0.202 0.737 -6.284 1.00 97.38 109 ASN A CA 1
ATOM 866 C C . ASN A 1 109 ? 1.274 0.395 -6.544 1.00 97.38 109 ASN A C 1
ATOM 868 O O . ASN A 1 109 ? 1.723 -0.695 -6.182 1.00 97.38 109 ASN A O 1
ATOM 872 N N . HIS A 1 110 ? 2.030 1.279 -7.207 1.00 98.31 110 HIS A N 1
ATOM 873 C CA . HIS A 1 110 ? 3.460 1.080 -7.401 1.00 98.31 110 HIS A CA 1
ATOM 874 C C . HIS A 1 110 ? 4.135 0.895 -6.044 1.00 98.31 110 HIS A C 1
ATOM 876 O O . HIS A 1 110 ? 3.840 1.617 -5.090 1.00 98.31 110 HIS A O 1
ATOM 882 N N . TYR A 1 111 ? 5.041 -0.074 -5.948 1.00 97.50 111 TYR A N 1
ATOM 883 C CA . TYR A 1 111 ? 5.541 -0.531 -4.656 1.00 97.50 111 TYR A CA 1
ATOM 884 C C . TYR A 1 111 ? 6.228 0.582 -3.846 1.00 97.50 111 TYR A C 1
ATOM 886 O O . TYR A 1 111 ? 6.099 0.589 -2.632 1.00 97.50 111 TYR A O 1
ATOM 894 N N . LEU A 1 112 ? 6.877 1.558 -4.496 1.00 98.31 112 LEU A N 1
ATOM 895 C CA . LEU A 1 112 ? 7.463 2.722 -3.809 1.00 98.31 112 LEU A CA 1
ATOM 896 C C . LEU A 1 112 ? 6.393 3.620 -3.166 1.00 98.31 112 LEU A C 1
ATOM 898 O O . LEU A 1 112 ? 6.568 4.083 -2.043 1.00 98.31 112 LEU A O 1
ATOM 902 N N . CYS A 1 113 ? 5.255 3.818 -3.836 1.00 98.19 113 CYS A N 1
ATOM 903 C CA . CYS A 1 113 ? 4.122 4.541 -3.261 1.00 98.19 113 CYS A CA 1
ATOM 904 C C . CYS A 1 113 ? 3.495 3.745 -2.112 1.00 98.19 113 CYS A C 1
ATOM 906 O O . CYS A 1 113 ? 3.144 4.322 -1.089 1.00 98.19 113 CYS A O 1
ATOM 908 N N . ILE A 1 114 ? 3.387 2.421 -2.253 1.00 97.69 114 ILE A N 1
ATOM 909 C CA . ILE A 1 114 ? 2.912 1.540 -1.178 1.00 97.69 114 ILE A CA 1
ATOM 910 C C . ILE A 1 114 ? 3.845 1.597 0.039 1.00 97.69 114 ILE A C 1
ATOM 912 O O . ILE A 1 114 ? 3.346 1.686 1.154 1.00 97.69 114 ILE A O 1
ATOM 916 N N . CYS A 1 115 ? 5.168 1.620 -0.147 1.00 97.25 115 CYS A N 1
ATOM 917 C CA . CYS A 1 115 ? 6.133 1.787 0.943 1.00 97.25 115 CYS A CA 1
ATOM 918 C C . CYS A 1 115 ? 5.947 3.124 1.681 1.00 97.25 115 CYS A C 1
ATOM 920 O O . CYS A 1 115 ? 5.864 3.126 2.904 1.00 97.25 115 CYS A O 1
ATOM 922 N N . ALA A 1 116 ? 5.797 4.241 0.961 1.00 98.19 116 ALA A N 1
ATOM 923 C CA . ALA A 1 116 ? 5.534 5.542 1.586 1.00 98.19 116 ALA A CA 1
ATOM 924 C C . ALA A 1 116 ? 4.189 5.570 2.340 1.00 98.19 116 ALA A C 1
ATOM 926 O O . ALA A 1 116 ? 4.127 6.009 3.487 1.00 98.19 116 ALA A O 1
ATOM 927 N N . LYS A 1 117 ? 3.116 5.028 1.740 1.00 98.12 117 LYS A N 1
ATOM 928 C CA . LYS A 1 117 ? 1.812 4.869 2.413 1.00 98.12 117 LYS A CA 1
ATOM 929 C C . LYS A 1 117 ? 1.923 3.987 3.656 1.00 98.12 117 LYS A C 1
ATOM 931 O O . LYS A 1 117 ? 1.266 4.272 4.654 1.00 98.12 117 LYS A O 1
ATOM 936 N N . HIS A 1 118 ? 2.748 2.937 3.601 1.00 96.50 118 HIS A N 1
ATOM 937 C CA . HIS A 1 118 ? 2.991 2.040 4.725 1.00 96.50 118 HIS A CA 1
ATOM 938 C C . HIS A 1 118 ? 3.598 2.786 5.916 1.00 96.50 118 HIS A C 1
ATOM 940 O O . HIS A 1 118 ? 3.103 2.662 7.034 1.00 96.50 118 HIS A O 1
ATOM 946 N N . SER A 1 119 ? 4.623 3.607 5.674 1.00 96.50 119 SER A N 1
ATOM 947 C CA . SER A 1 119 ? 5.197 4.478 6.704 1.00 96.50 119 SER A CA 1
ATOM 948 C C . SER A 1 119 ? 4.152 5.447 7.263 1.00 96.50 119 SER A C 1
ATOM 950 O O . SER A 1 119 ? 3.969 5.528 8.475 1.00 96.50 119 SER A O 1
ATOM 952 N N . LEU A 1 120 ? 3.390 6.120 6.393 1.00 96.31 120 LEU A N 1
ATOM 953 C CA . LEU A 1 120 ? 2.387 7.102 6.810 1.00 96.31 120 LEU A CA 1
ATOM 954 C C . LEU A 1 120 ? 1.281 6.509 7.681 1.00 96.31 120 LEU A C 1
ATOM 956 O O . LEU A 1 120 ? 0.950 7.101 8.707 1.00 96.31 120 LEU A O 1
ATOM 960 N N . PHE A 1 121 ? 0.707 5.352 7.328 1.00 92.94 121 PHE A N 1
ATOM 961 C CA . PHE A 1 121 ? -0.368 4.798 8.157 1.00 92.94 121 PHE A CA 1
ATOM 962 C C . PHE A 1 121 ? 0.132 4.338 9.529 1.00 92.94 121 PHE A C 1
ATOM 964 O O . PHE A 1 121 ? -0.666 4.318 10.460 1.00 92.94 121 PHE A O 1
ATOM 971 N N . GLN A 1 122 ? 1.415 3.993 9.679 1.00 91.19 122 GLN A N 1
ATOM 972 C CA . GLN A 1 122 ? 2.015 3.683 10.982 1.00 91.19 122 GLN A CA 1
ATOM 973 C C . GLN A 1 122 ? 2.286 4.950 11.806 1.00 91.19 122 GLN A C 1
ATOM 975 O O . GLN A 1 122 ? 2.134 4.919 13.026 1.00 91.19 122 GLN A O 1
ATOM 980 N N . LEU A 1 123 ? 2.674 6.054 11.158 1.00 93.94 123 LEU A N 1
ATOM 981 C CA . LEU A 1 123 ? 2.967 7.328 11.824 1.00 93.94 123 LEU A CA 1
ATOM 982 C C . LEU A 1 123 ? 1.696 8.058 12.268 1.00 93.94 123 LEU A C 1
ATOM 984 O O . LEU A 1 123 ? 1.600 8.481 13.423 1.00 93.94 123 LEU A O 1
ATOM 988 N N . TYR A 1 124 ? 0.688 8.150 11.393 1.00 92.81 124 TYR A N 1
ATOM 989 C CA . TYR A 1 124 ? -0.603 8.718 11.768 1.00 92.81 124 TYR A CA 1
ATOM 990 C C . TYR A 1 124 ? -1.204 7.926 12.921 1.00 92.81 124 TYR A C 1
ATOM 992 O O . TYR A 1 124 ? -1.482 6.738 12.806 1.00 92.81 124 TYR A O 1
ATOM 1000 N N . GLY A 1 125 ? -1.467 8.590 14.031 1.00 88.81 125 GLY A N 1
ATOM 1001 C CA . GLY A 1 125 ? -2.009 7.989 15.237 1.00 88.81 125 GLY A CA 1
ATOM 1002 C C . GLY A 1 125 ? -0.976 7.683 16.319 1.00 88.81 125 GLY A C 1
ATOM 1003 O O . GLY A 1 125 ? -1.394 7.342 17.426 1.00 88.81 125 GLY A O 1
ATOM 1004 N N . ARG A 1 126 ? 0.328 7.804 16.025 1.00 88.06 126 ARG A N 1
ATOM 1005 C CA . ARG A 1 126 ? 1.419 7.425 16.939 1.00 88.06 126 ARG A CA 1
ATOM 1006 C C . ARG A 1 126 ? 2.525 8.472 17.093 1.00 88.06 126 ARG A C 1
ATOM 1008 O O . ARG A 1 126 ? 3.150 8.500 18.148 1.00 88.06 126 ARG A O 1
ATOM 1015 N N . SER A 1 127 ? 2.814 9.280 16.071 1.00 87.44 127 SER A N 1
ATOM 1016 C CA . SER A 1 127 ? 3.882 10.287 16.149 1.00 87.44 127 SER A CA 1
ATOM 1017 C C . SER A 1 127 ? 3.423 11.572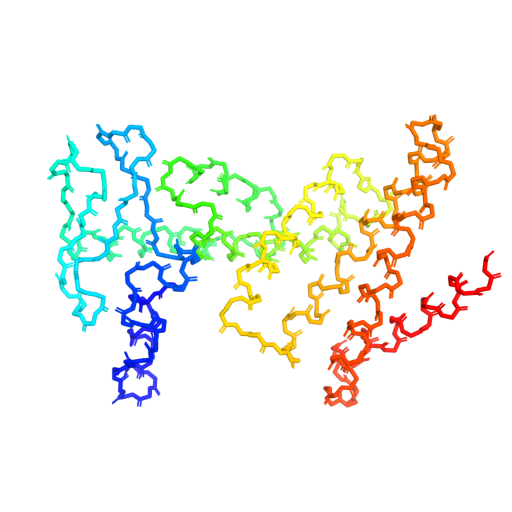 16.842 1.00 87.44 127 SER A C 1
ATOM 1019 O O . SER A 1 127 ? 2.241 11.918 16.812 1.00 87.44 127 SER A O 1
ATOM 1021 N N . GLU A 1 128 ? 4.373 12.302 17.429 1.00 83.38 128 GLU A N 1
ATOM 1022 C CA . GLU A 1 128 ? 4.140 13.621 18.028 1.00 83.38 128 GLU A CA 1
ATOM 1023 C C . GLU A 1 128 ? 3.445 14.559 17.022 1.00 83.38 128 GLU A C 1
ATOM 1025 O O . GLU A 1 128 ? 3.799 14.573 15.842 1.00 83.38 128 GLU A O 1
ATOM 1030 N N . ASN A 1 129 ? 2.433 15.309 17.474 1.00 85.25 129 ASN A N 1
ATOM 1031 C CA . ASN A 1 129 ? 1.531 16.145 16.657 1.00 85.25 129 ASN A CA 1
ATOM 1032 C C . ASN A 1 129 ? 0.609 15.393 15.677 1.00 85.25 129 ASN A C 1
ATOM 1034 O O . ASN A 1 129 ? -0.153 16.018 14.940 1.00 85.25 129 ASN A O 1
ATOM 1038 N N . PHE A 1 130 ? 0.653 14.062 15.659 1.00 89.50 130 PHE A N 1
ATOM 1039 C CA . PHE A 1 130 ? -0.231 13.218 14.858 1.00 89.50 130 PHE A CA 1
ATOM 1040 C C . PHE A 1 130 ? -0.845 12.104 15.709 1.00 89.50 130 PHE A C 1
ATOM 1042 O O . PHE A 1 130 ? -1.130 11.020 15.197 1.00 89.50 130 PHE A O 1
ATOM 1049 N N . MET A 1 131 ? -1.061 12.338 17.007 1.00 91.94 131 MET A N 1
ATOM 1050 C CA . MET A 1 131 ? -1.738 11.363 17.861 1.00 91.94 131 MET A CA 1
ATOM 1051 C C . MET A 1 131 ? -3.165 11.139 17.365 1.00 91.94 131 MET A C 1
ATOM 1053 O O . MET A 1 131 ? -3.818 12.051 16.862 1.00 91.94 131 MET A O 1
ATOM 1057 N N . ILE A 1 132 ? -3.689 9.920 17.516 1.00 91.12 132 ILE A N 1
ATOM 1058 C CA . ILE A 1 132 ? -4.942 9.529 16.844 1.00 91.12 132 ILE A CA 1
ATOM 1059 C C . ILE A 1 132 ? -6.135 10.423 17.226 1.00 91.12 132 ILE A C 1
ATOM 1061 O O . ILE A 1 132 ? -7.012 10.679 16.404 1.00 91.12 132 ILE A O 1
ATOM 1065 N N . GLN A 1 133 ? -6.145 10.931 18.462 1.00 88.19 133 GLN A N 1
ATOM 1066 C CA . GLN A 1 133 ? -7.184 11.828 18.971 1.00 88.19 133 GLN A CA 1
ATOM 1067 C C . GLN A 1 133 ? -7.042 13.266 18.456 1.00 88.19 133 GLN A C 1
ATOM 1069 O O . GLN A 1 133 ? -8.022 14.004 18.434 1.00 88.19 133 GLN A O 1
ATOM 1074 N N . GLU A 1 134 ? -5.858 13.658 18.002 1.00 90.81 134 GLU A N 1
ATOM 1075 C CA . GLU A 1 134 ? -5.555 15.008 17.515 1.00 90.81 134 GLU A CA 1
ATOM 1076 C C . GLU A 1 134 ? -5.757 15.131 16.001 1.00 90.81 134 GLU A C 1
ATOM 1078 O O . GLU A 1 134 ? -5.908 16.237 15.488 1.00 90.81 134 GLU A O 1
ATOM 1083 N N . LEU A 1 135 ? -5.813 14.002 15.283 1.00 94.25 135 LEU A N 1
ATOM 1084 C CA . LEU A 1 135 ? -6.011 14.003 13.836 1.00 94.25 135 LEU A CA 1
ATOM 1085 C C . LEU A 1 135 ? -7.341 14.649 13.444 1.00 94.25 135 LEU A C 1
ATOM 1087 O O . LEU A 1 135 ? -8.396 14.366 14.025 1.00 94.25 135 LEU A O 1
ATOM 1091 N N . THR A 1 136 ? -7.305 15.464 12.394 1.00 94.94 136 THR A N 1
ATOM 1092 C CA . THR A 1 136 ? -8.509 16.013 11.763 1.00 94.94 136 THR A CA 1
ATOM 1093 C C . THR A 1 136 ? -9.304 14.916 11.046 1.00 94.94 136 THR A C 1
ATOM 1095 O O . THR A 1 136 ? -8.790 13.833 10.760 1.00 94.94 136 THR A O 1
ATOM 1098 N N . ILE A 1 137 ? -10.572 15.185 10.709 1.00 94.81 137 ILE A N 1
ATOM 1099 C CA . ILE A 1 137 ? -11.388 14.243 9.920 1.00 94.81 137 ILE A CA 1
ATOM 1100 C C . ILE A 1 137 ? -10.712 13.906 8.585 1.00 94.81 137 ILE A C 1
ATOM 1102 O O . ILE A 1 137 ? -10.703 12.743 8.189 1.00 94.81 137 ILE A O 1
ATOM 1106 N N . ASP A 1 138 ? -10.096 14.882 7.919 1.00 94.69 138 ASP A N 1
ATOM 1107 C CA . ASP A 1 138 ? -9.419 14.639 6.646 1.00 94.69 138 ASP A CA 1
ATOM 1108 C C . ASP A 1 138 ? -8.142 13.809 6.814 1.00 94.69 138 ASP A C 1
ATOM 1110 O O . ASP A 1 138 ? -7.912 12.894 6.027 1.00 94.69 138 ASP A O 1
ATOM 1114 N N . GLN A 1 139 ? -7.365 14.018 7.881 1.00 95.38 139 GLN A N 1
ATOM 1115 C CA . GLN A 1 139 ? -6.215 13.156 8.190 1.00 95.38 139 GLN A CA 1
ATOM 1116 C C . GLN A 1 139 ? -6.644 11.721 8.524 1.00 95.38 139 GLN A C 1
ATOM 1118 O O . GLN A 1 139 ? -6.007 10.763 8.082 1.00 95.38 139 GLN A O 1
ATOM 1123 N N . LEU A 1 140 ? -7.754 11.545 9.249 1.00 96.81 140 LEU A N 1
ATOM 1124 C CA . LEU A 1 140 ? -8.320 10.219 9.510 1.00 96.81 140 LEU A CA 1
ATOM 1125 C C . LEU A 1 140 ? -8.767 9.534 8.209 1.00 96.81 140 LEU A C 1
ATOM 1127 O O . LEU A 1 140 ? -8.481 8.350 8.027 1.00 96.81 140 LEU A O 1
ATOM 1131 N N . ARG A 1 141 ? -9.395 10.273 7.280 1.00 96.50 141 ARG A N 1
ATOM 1132 C CA . ARG A 1 141 ? -9.747 9.772 5.937 1.00 96.50 141 ARG A CA 1
ATOM 1133 C C . ARG A 1 141 ? -8.510 9.372 5.142 1.00 96.50 141 ARG A C 1
ATOM 1135 O O . ARG A 1 141 ? -8.520 8.335 4.486 1.00 96.50 141 ARG A O 1
ATOM 1142 N N . VAL A 1 142 ? -7.441 10.165 5.202 1.00 95.56 142 VAL A N 1
ATOM 1143 C CA . VAL A 1 142 ? -6.166 9.852 4.542 1.00 95.56 142 VAL A CA 1
ATOM 1144 C C . VAL A 1 142 ? -5.566 8.560 5.105 1.00 95.56 142 VAL A C 1
ATOM 1146 O O . VAL A 1 142 ? -5.270 7.652 4.326 1.00 95.56 142 VAL A O 1
ATOM 1149 N N . LYS A 1 143 ? -5.473 8.415 6.438 1.00 97.06 143 LYS A N 1
ATOM 1150 C CA . LYS A 1 143 ? -5.013 7.168 7.082 1.00 97.06 143 LYS A CA 1
ATOM 1151 C C . LYS A 1 143 ? -5.887 5.974 6.679 1.00 97.06 143 LYS A C 1
ATOM 1153 O O . LYS A 1 143 ? -5.352 4.928 6.317 1.00 97.06 143 LYS A O 1
ATOM 1158 N N . GLU A 1 144 ? -7.214 6.130 6.694 1.00 97.75 144 GLU A N 1
ATOM 1159 C CA . GLU A 1 144 ? -8.159 5.094 6.254 1.00 97.75 144 GLU A CA 1
ATOM 1160 C C . GLU A 1 144 ? -7.885 4.665 4.802 1.00 97.75 144 GLU A C 1
ATOM 1162 O O . GLU A 1 144 ? -7.752 3.472 4.524 1.00 97.75 144 GLU A O 1
ATOM 1167 N N . ASN A 1 145 ? -7.744 5.627 3.886 1.00 97.25 145 ASN A N 1
ATOM 1168 C CA . ASN A 1 145 ? -7.482 5.364 2.472 1.00 97.25 145 ASN A CA 1
ATOM 1169 C C . ASN A 1 145 ? -6.152 4.635 2.257 1.00 97.25 145 ASN A C 1
ATOM 1171 O O . ASN A 1 145 ? -6.103 3.688 1.476 1.00 97.25 145 ASN A O 1
ATOM 1175 N N . TYR A 1 146 ? -5.087 5.019 2.967 1.00 97.69 146 TYR A N 1
ATOM 1176 C CA . TYR A 1 146 ? -3.804 4.319 2.880 1.00 97.69 146 TYR A CA 1
ATOM 1177 C C . TYR A 1 146 ? -3.903 2.876 3.363 1.00 97.69 146 TYR A C 1
ATOM 1179 O O . TYR A 1 146 ? -3.440 1.977 2.661 1.00 97.69 146 TYR A O 1
ATOM 1187 N N . CYS A 1 147 ? -4.556 2.628 4.499 1.00 98.19 147 CYS A N 1
ATOM 1188 C CA . CYS A 1 147 ? -4.788 1.266 4.970 1.00 98.19 147 CYS A CA 1
ATOM 1189 C C . CYS A 1 147 ? -5.560 0.432 3.934 1.00 98.19 147 CYS A C 1
ATOM 1191 O O . CYS A 1 147 ? -5.166 -0.697 3.648 1.00 98.19 147 CYS A O 1
ATOM 1193 N N . ARG A 1 148 ? -6.625 0.982 3.333 1.00 97.94 148 ARG A N 1
ATOM 1194 C CA . ARG A 1 148 ? -7.424 0.276 2.315 1.00 97.94 148 ARG A CA 1
ATOM 1195 C C . ARG A 1 148 ? -6.636 0.001 1.035 1.00 97.94 148 ARG A C 1
ATOM 1197 O O . ARG A 1 148 ? -6.617 -1.139 0.585 1.00 97.94 148 ARG A O 1
ATOM 1204 N N . ASP A 1 149 ? -5.932 1.000 0.504 1.00 96.88 149 ASP A N 1
ATOM 1205 C CA . ASP A 1 149 ? -5.096 0.858 -0.695 1.00 96.88 149 ASP A CA 1
ATOM 1206 C C . ASP A 1 149 ? -4.048 -0.253 -0.530 1.00 96.88 149 ASP A C 1
ATOM 1208 O O . ASP A 1 149 ? -3.827 -1.057 -1.438 1.00 96.88 149 ASP A O 1
ATOM 1212 N N . ILE A 1 150 ? -3.388 -0.305 0.631 1.00 97.44 150 ILE A N 1
ATOM 1213 C CA . ILE A 1 150 ? -2.378 -1.330 0.911 1.00 97.44 150 ILE A CA 1
ATOM 1214 C C . ILE A 1 150 ? -3.052 -2.690 1.098 1.00 97.44 150 ILE A C 1
ATOM 1216 O O . ILE A 1 150 ? -2.570 -3.682 0.551 1.00 97.44 150 ILE A O 1
ATOM 1220 N N . LEU A 1 151 ? -4.173 -2.754 1.822 1.00 97.38 151 LEU A N 1
ATOM 1221 C CA . LEU A 1 151 ? -4.896 -4.003 2.052 1.00 97.38 151 LEU A CA 1
ATOM 1222 C C . LEU A 1 151 ? -5.378 -4.636 0.739 1.00 97.38 151 LEU A C 1
ATOM 1224 O O . LEU A 1 151 ? -5.248 -5.848 0.579 1.00 97.38 151 LEU A O 1
ATOM 1228 N N . ASP A 1 152 ? -5.856 -3.837 -0.218 1.00 96.62 152 ASP A N 1
ATOM 1229 C CA . ASP A 1 152 ? -6.258 -4.304 -1.551 1.00 96.62 152 ASP A CA 1
ATOM 1230 C C . ASP A 1 152 ? -5.099 -4.978 -2.298 1.00 96.62 152 ASP A C 1
ATOM 1232 O O . ASP A 1 152 ? -5.269 -6.040 -2.900 1.00 96.62 152 ASP A O 1
ATOM 1236 N N . VAL A 1 153 ? -3.895 -4.403 -2.220 1.00 97.06 153 VAL A N 1
ATOM 1237 C CA . VAL A 1 153 ? -2.688 -4.986 -2.825 1.00 97.06 153 VAL A CA 1
ATOM 1238 C C . VAL A 1 153 ? -2.265 -6.259 -2.088 1.00 97.06 153 VAL A C 1
ATOM 1240 O O . VAL A 1 153 ? -1.999 -7.282 -2.719 1.00 97.06 153 VAL A O 1
ATOM 1243 N N . VAL A 1 154 ? -2.222 -6.232 -0.755 1.00 96.19 154 VAL A N 1
ATOM 1244 C CA . VAL A 1 154 ? -1.774 -7.374 0.058 1.00 96.19 154 VAL A CA 1
ATOM 1245 C C . VAL A 1 154 ? -2.734 -8.559 -0.066 1.00 96.19 154 VAL A C 1
ATOM 1247 O O . VAL A 1 154 ? -2.275 -9.695 -0.141 1.00 96.19 154 VAL A O 1
ATOM 1250 N N . ASN A 1 155 ? -4.043 -8.323 -0.192 1.00 95.94 155 ASN A N 1
ATOM 1251 C CA . ASN A 1 155 ? -5.032 -9.377 -0.435 1.00 95.94 155 ASN A CA 1
ATOM 1252 C C . ASN A 1 155 ? -4.765 -10.171 -1.726 1.00 95.94 155 ASN A C 1
ATOM 1254 O O . ASN A 1 155 ? -5.161 -11.331 -1.811 1.00 95.94 155 ASN A O 1
ATOM 1258 N N . LEU A 1 156 ? -4.100 -9.570 -2.720 1.00 95.94 156 LEU A N 1
ATOM 1259 C CA . LEU A 1 156 ? -3.712 -10.243 -3.962 1.00 95.94 156 LEU A CA 1
ATOM 1260 C C . LEU A 1 156 ? -2.332 -10.904 -3.862 1.00 95.94 156 LEU A C 1
ATOM 1262 O O . LEU A 1 156 ? -2.130 -11.994 -4.397 1.00 95.94 156 LEU A O 1
ATOM 1266 N N . LEU A 1 157 ? -1.372 -10.247 -3.204 1.00 93.25 157 LEU A N 1
ATOM 1267 C CA . LEU A 1 157 ? 0.018 -10.711 -3.157 1.00 93.25 157 LEU A CA 1
ATOM 1268 C C . LEU A 1 157 ? 0.271 -11.778 -2.086 1.00 93.25 157 LEU A C 1
ATOM 1270 O O . LEU A 1 157 ? 1.039 -12.708 -2.329 1.00 93.25 157 LEU A O 1
ATOM 1274 N N . GLU A 1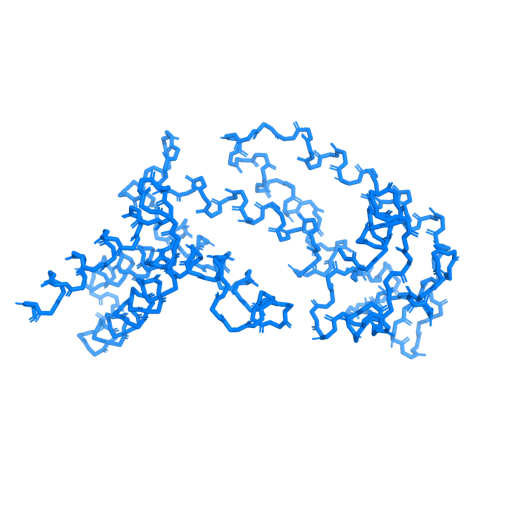 158 ? -0.350 -11.630 -0.918 1.00 91.56 158 GLU A N 1
ATOM 1275 C CA . GLU A 1 158 ? -0.163 -12.477 0.264 1.00 91.56 158 GLU A CA 1
ATOM 1276 C C . GLU A 1 158 ? -1.528 -12.775 0.919 1.00 91.56 158 GLU A C 1
ATOM 1278 O O . GLU A 1 158 ? -1.797 -12.332 2.045 1.00 91.56 158 GLU A O 1
ATOM 1283 N N . PRO A 1 159 ? -2.423 -13.492 0.201 1.00 91.12 159 PRO A N 1
ATOM 1284 C CA . PRO A 1 159 ? -3.751 -13.835 0.699 1.00 91.12 159 PRO A CA 1
ATOM 1285 C C . PRO A 1 159 ? -3.688 -14.778 1.909 1.00 91.12 159 PRO A C 1
ATOM 1287 O O . PRO A 1 159 ? -2.676 -15.424 2.177 1.00 91.12 159 PRO A O 1
ATOM 1290 N N . GLY A 1 160 ? -4.819 -14.916 2.604 1.00 92.44 160 GLY A N 1
ATOM 1291 C CA . GLY A 1 160 ? -4.940 -15.772 3.785 1.00 92.44 160 GLY A CA 1
ATOM 1292 C C . GLY A 1 160 ? -4.516 -15.060 5.069 1.00 92.44 160 GLY A C 1
ATOM 1293 O O . GLY A 1 160 ? -4.589 -13.836 5.163 1.00 92.44 160 GLY A O 1
ATOM 1294 N N . LEU A 1 161 ? -4.112 -15.819 6.085 1.00 95.25 161 LEU A N 1
ATOM 1295 C CA . LEU A 1 161 ? -3.782 -15.288 7.410 1.00 95.25 161 LEU A CA 1
ATOM 1296 C C . LEU A 1 161 ? -2.347 -14.731 7.452 1.00 95.25 161 LEU A C 1
ATOM 1298 O O . LEU A 1 161 ? -1.481 -15.269 8.133 1.00 95.25 161 LEU A O 1
ATOM 1302 N N . SER A 1 162 ? -2.073 -13.682 6.674 1.00 96.12 162 SER A N 1
ATOM 1303 C CA . SER A 1 162 ? -0.765 -13.021 6.667 1.00 96.12 162 SER A CA 1
ATOM 1304 C C . SER A 1 162 ? -0.684 -11.923 7.726 1.00 96.12 162 SER A C 1
ATOM 1306 O O . SER A 1 162 ? -1.585 -11.092 7.864 1.00 96.12 162 SER A O 1
ATOM 1308 N N . LYS A 1 163 ? 0.442 -11.887 8.445 1.00 96.19 163 LYS A N 1
ATOM 1309 C CA . LYS A 1 163 ? 0.722 -10.925 9.520 1.00 96.19 163 LYS A CA 1
ATOM 1310 C C . LYS A 1 163 ? 0.446 -9.475 9.120 1.00 96.19 163 LYS A C 1
ATOM 1312 O O . LYS A 1 163 ? -0.209 -8.737 9.851 1.00 96.19 163 LYS A O 1
ATOM 1317 N N . LEU A 1 164 ? 0.884 -9.079 7.923 1.00 95.81 164 LEU A N 1
ATOM 1318 C CA . LEU A 1 164 ? 0.685 -7.723 7.411 1.00 95.81 164 LEU A CA 1
ATOM 1319 C C . LEU A 1 164 ? -0.805 -7.363 7.273 1.00 95.81 164 LEU A C 1
ATOM 1321 O O . LEU A 1 164 ? -1.183 -6.242 7.605 1.00 95.81 164 LEU A O 1
ATOM 1325 N N . ARG A 1 165 ? -1.670 -8.300 6.853 1.00 97.50 165 ARG A N 1
ATOM 1326 C CA . ARG A 1 165 ? -3.124 -8.062 6.801 1.00 97.50 165 ARG A CA 1
ATOM 1327 C C . ARG A 1 165 ? -3.682 -7.789 8.190 1.00 97.50 165 ARG A C 1
ATOM 1329 O O . ARG A 1 165 ? -4.414 -6.819 8.347 1.00 97.50 165 ARG A O 1
ATOM 1336 N N . GLY A 1 166 ? -3.294 -8.593 9.183 1.00 97.62 166 GLY A N 1
ATOM 1337 C CA . GLY A 1 166 ? -3.709 -8.390 10.572 1.00 97.62 166 GLY A CA 1
ATOM 1338 C C . GLY A 1 166 ? -3.303 -7.008 11.090 1.00 97.62 166 GLY A C 1
ATOM 1339 O O . GLY A 1 166 ? -4.144 -6.265 11.589 1.00 97.62 166 GLY A O 1
ATOM 1340 N N . VAL A 1 167 ? -2.047 -6.607 10.864 1.00 97.25 167 VAL A N 1
ATOM 1341 C CA . VAL A 1 167 ? -1.539 -5.280 11.255 1.00 97.25 167 VAL A CA 1
ATOM 1342 C C . VAL A 1 167 ? -2.319 -4.149 10.580 1.00 97.25 167 VAL A C 1
ATOM 1344 O O . VAL A 1 167 ? -2.709 -3.193 11.247 1.00 97.25 167 VAL A O 1
ATOM 1347 N N . ILE A 1 168 ? -2.583 -4.242 9.273 1.00 97.62 168 ILE A N 1
ATOM 1348 C CA . ILE A 1 168 ? -3.334 -3.206 8.548 1.00 97.62 168 ILE A CA 1
ATOM 1349 C C . ILE A 1 168 ? -4.786 -3.136 9.034 1.00 97.62 168 ILE A C 1
ATOM 1351 O O . ILE A 1 168 ? -5.317 -2.041 9.197 1.00 97.62 168 ILE A O 1
ATOM 1355 N N . MET A 1 169 ? -5.437 -4.276 9.284 1.00 98.00 169 MET A N 1
ATOM 1356 C CA . MET A 1 169 ? -6.810 -4.319 9.801 1.00 98.00 169 MET A CA 1
ATOM 1357 C C . MET A 1 169 ? -6.909 -3.690 11.189 1.00 98.00 169 MET A C 1
ATOM 1359 O O . MET A 1 169 ? -7.835 -2.914 11.437 1.00 98.00 169 MET A O 1
ATOM 1363 N N . TYR A 1 170 ? -5.930 -3.959 12.057 1.00 97.62 170 TYR A N 1
ATOM 1364 C CA . TYR A 1 170 ? -5.806 -3.259 13.327 1.00 97.62 170 TYR A CA 1
ATOM 1365 C C . TYR A 1 170 ? -5.643 -1.755 13.103 1.00 97.62 170 TYR A C 1
ATOM 1367 O O . TYR A 1 170 ? -6.407 -0.967 13.635 1.00 97.62 170 TYR A O 1
ATOM 1375 N N . GLU A 1 171 ? -4.715 -1.310 12.265 1.00 97.00 171 GLU A N 1
ATOM 1376 C CA . GLU A 1 171 ? -4.518 0.130 12.058 1.00 97.00 171 GLU A CA 1
ATOM 1377 C C . GLU A 1 171 ? -5.706 0.832 11.380 1.00 97.00 171 GLU A C 1
ATOM 1379 O O . GLU A 1 171 ? -5.924 2.024 11.597 1.00 97.00 171 GLU A O 1
ATOM 1384 N N . LEU A 1 172 ? -6.499 0.108 10.587 1.00 97.88 172 LEU A N 1
ATOM 1385 C CA . LEU A 1 172 ? -7.699 0.607 9.914 1.00 97.88 172 LEU A CA 1
ATOM 1386 C C . LEU A 1 172 ? -8.891 0.780 10.868 1.00 97.88 172 LEU A C 1
ATOM 1388 O O . LEU A 1 172 ? -9.708 1.676 10.654 1.00 97.88 172 LEU A O 1
ATOM 1392 N N . HIS A 1 173 ? -9.008 -0.032 11.925 1.00 97.25 173 HIS A N 1
ATOM 1393 C CA . HIS A 1 173 ? -10.169 0.033 12.823 1.00 97.25 173 HIS A CA 1
ATOM 1394 C C . HIS A 1 173 ? -10.288 1.404 13.511 1.00 97.25 173 HIS A C 1
ATOM 1396 O O . HIS A 1 173 ? -11.388 1.950 13.623 1.00 97.25 173 HIS A O 1
ATOM 1402 N N . ALA A 1 174 ? -9.156 1.971 13.941 1.00 95.38 174 ALA A N 1
ATOM 1403 C CA . ALA A 1 174 ? -9.099 3.208 14.712 1.00 95.38 174 ALA A CA 1
ATOM 1404 C C . ALA A 1 174 ? -9.632 4.430 13.936 1.00 95.38 174 ALA A C 1
ATOM 1406 O O . ALA A 1 174 ? -10.562 5.075 14.432 1.00 95.38 174 ALA A O 1
ATOM 1407 N N . PRO A 1 175 ? -9.142 4.755 12.717 1.00 97.19 175 PRO A N 1
ATOM 1408 C CA . PRO A 1 175 ? -9.682 5.873 11.955 1.00 97.19 175 PRO A CA 1
ATOM 1409 C C . PRO A 1 175 ? -11.142 5.659 11.554 1.00 97.19 175 PRO A C 1
ATOM 1411 O O . PRO A 1 175 ? -11.898 6.629 11.551 1.00 97.19 175 PRO A O 1
ATOM 1414 N N . VAL A 1 176 ? -11.575 4.425 11.265 1.00 97.50 176 VAL A N 1
ATOM 1415 C CA . VAL A 1 176 ? -12.986 4.142 10.940 1.00 97.50 176 VAL A CA 1
ATOM 1416 C C . VAL A 1 176 ? -13.886 4.417 12.146 1.00 97.50 176 VAL A C 1
ATOM 1418 O O . VAL A 1 176 ? -14.923 5.066 11.995 1.00 97.50 176 VAL A O 1
ATOM 1421 N N . MET A 1 177 ? -13.491 3.959 13.338 1.00 96.12 177 MET A N 1
ATOM 1422 C CA . MET A 1 177 ? -14.248 4.159 14.575 1.00 96.12 177 MET A CA 1
ATOM 1423 C C . MET A 1 177 ? -14.335 5.640 14.952 1.00 96.12 177 MET A C 1
ATOM 1425 O O . MET A 1 177 ? -15.433 6.149 15.158 1.00 96.12 177 MET A O 1
ATOM 1429 N N . ILE A 1 178 ? -13.201 6.345 15.001 1.00 96.06 178 ILE A N 1
ATOM 1430 C CA . ILE A 1 178 ? -13.155 7.746 15.445 1.00 96.06 178 ILE A CA 1
ATOM 1431 C C . ILE A 1 178 ? -13.926 8.652 14.484 1.00 96.06 178 ILE A C 1
ATOM 1433 O O . ILE A 1 178 ? -14.692 9.504 14.932 1.00 96.06 178 ILE A O 1
ATOM 1437 N N . GLN A 1 179 ? -13.791 8.442 13.169 1.00 96.69 179 GLN A N 1
ATOM 1438 C CA . GLN A 1 179 ? -14.601 9.172 12.192 1.00 96.69 179 GLN A CA 1
ATOM 1439 C C . GLN A 1 179 ? -16.092 8.895 12.378 1.00 96.69 179 GLN A C 1
ATOM 1441 O O . GLN A 1 179 ? -16.884 9.830 12.353 1.00 96.69 179 GLN A O 1
ATOM 1446 N N . ALA A 1 180 ? -16.486 7.632 12.571 1.00 96.44 180 ALA A N 1
ATOM 1447 C CA . ALA A 1 180 ? -17.891 7.284 12.765 1.00 96.44 180 ALA A CA 1
ATOM 1448 C C . ALA A 1 180 ? -18.486 7.990 13.990 1.00 96.44 180 ALA A C 1
ATOM 1450 O O . ALA A 1 180 ? -19.573 8.552 13.893 1.00 96.44 180 ALA A O 1
ATOM 1451 N N . THR A 1 181 ? -17.763 7.996 15.112 1.00 95.31 181 THR A N 1
ATOM 1452 C CA . THR A 1 181 ? -18.201 8.656 16.346 1.00 95.31 181 THR A CA 1
ATOM 1453 C C . THR A 1 181 ? -18.323 10.166 16.154 1.00 95.31 181 THR A C 1
ATOM 1455 O O . THR A 1 181 ? -19.398 10.715 16.372 1.00 95.31 181 THR A O 1
ATOM 1458 N N . ARG A 1 182 ? -17.275 10.830 15.648 1.00 96.06 182 ARG A N 1
ATOM 1459 C CA . ARG A 1 182 ? -17.269 12.293 15.477 1.00 96.06 182 ARG A CA 1
ATOM 1460 C C . ARG A 1 182 ? -18.330 12.783 14.497 1.00 96.06 182 ARG A C 1
ATOM 1462 O O . ARG A 1 182 ? -19.011 13.760 14.780 1.00 96.06 182 ARG A O 1
ATOM 1469 N N . LEU A 1 183 ? -18.493 12.099 13.362 1.00 96.38 183 LEU A N 1
ATOM 1470 C CA . LEU A 1 183 ? -19.503 12.463 12.362 1.00 96.38 183 LEU A CA 1
ATOM 1471 C C . LEU A 1 183 ? -20.931 12.228 12.871 1.00 96.38 183 LEU A C 1
ATOM 1473 O O . LEU A 1 183 ? -21.872 12.870 12.412 1.00 96.38 183 LEU A O 1
ATOM 1477 N N . TYR A 1 184 ? -21.122 11.272 13.781 1.00 97.00 184 TYR A N 1
ATOM 1478 C CA . TYR A 1 184 ? -22.421 11.052 14.409 1.00 97.00 184 TYR A CA 1
ATOM 1479 C C . TYR A 1 184 ? -22.719 12.141 15.444 1.00 97.00 184 TYR A C 1
ATOM 1481 O O . TYR A 1 184 ? -23.816 12.693 15.448 1.00 97.00 184 TYR A O 1
ATOM 1489 N N . GLU A 1 185 ? -21.733 12.492 16.274 1.00 96.06 185 GLU A N 1
ATOM 1490 C CA . GLU A 1 185 ? -21.830 13.577 17.258 1.00 96.06 185 GLU A CA 1
ATOM 1491 C C . GLU A 1 185 ? -22.064 14.946 16.601 1.00 96.06 185 GLU A C 1
ATOM 1493 O O . GLU A 1 185 ? -22.836 15.745 17.127 1.00 96.06 185 GLU A O 1
ATOM 1498 N N . SER A 1 186 ? -21.467 15.203 15.429 1.00 96.38 186 SER A N 1
ATOM 1499 C CA . SER A 1 186 ? -21.712 16.422 14.641 1.00 96.38 186 SER A CA 1
ATOM 1500 C C . SER A 1 186 ? -23.045 16.411 13.879 1.00 96.38 186 SER A C 1
ATOM 1502 O O . SER A 1 186 ? -23.446 17.437 13.329 1.00 96.38 186 SER A O 1
ATOM 1504 N N . GLY A 1 187 ? -23.749 15.274 13.835 1.00 96.25 187 GLY A N 1
ATOM 1505 C CA . GLY A 1 187 ? -25.002 15.107 13.095 1.00 96.25 187 GLY A CA 1
ATOM 1506 C C . GLY A 1 187 ? -24.841 14.933 11.578 1.00 96.25 187 GLY A C 1
ATOM 1507 O O . GLY A 1 187 ? -25.842 14.920 10.861 1.00 96.25 187 GLY A O 1
ATOM 1508 N N . GLU A 1 188 ? -23.615 14.772 11.072 1.00 96.69 188 GLU A N 1
ATOM 1509 C CA . GLU A 1 188 ? -23.329 14.544 9.648 1.00 96.69 188 GLU A CA 1
ATOM 1510 C C . GLU A 1 188 ? -23.752 13.150 9.162 1.00 96.69 188 GLU A C 1
ATOM 1512 O O . GLU A 1 188 ? -24.064 12.973 7.981 1.00 96.69 188 GLU A O 1
ATOM 1517 N N . ILE A 1 189 ? -23.786 12.153 10.054 1.00 97.12 189 ILE A N 1
ATOM 1518 C CA . ILE A 1 189 ? -24.271 10.801 9.743 1.00 97.12 189 ILE A CA 1
ATOM 1519 C C . ILE A 1 189 ? -25.386 10.357 10.690 1.00 97.12 189 ILE A C 1
ATOM 1521 O O . ILE A 1 189 ? -25.478 10.788 11.838 1.00 97.12 189 ILE A O 1
ATOM 1525 N N . LYS A 1 190 ? -26.240 9.440 10.223 1.00 96.94 190 LYS A N 1
ATOM 1526 C CA . LYS A 1 190 ? -27.357 8.909 11.018 1.00 96.94 190 LYS A CA 1
ATOM 1527 C C . LYS A 1 190 ? -26.926 7.679 11.820 1.00 96.94 190 LYS A C 1
ATOM 1529 O O . LYS A 1 190 ? -25.946 7.011 11.499 1.00 96.94 190 LYS A O 1
ATOM 1534 N N . ASN A 1 191 ? -27.738 7.290 12.806 1.00 95.44 191 ASN A N 1
ATOM 1535 C CA . ASN A 1 191 ? -27.512 6.083 13.619 1.00 95.44 191 ASN A CA 1
ATOM 1536 C C . ASN A 1 191 ? -27.307 4.806 12.769 1.00 95.44 191 ASN A C 1
ATOM 1538 O O . ASN A 1 191 ? -26.504 3.940 13.104 1.00 95.44 191 ASN A O 1
ATOM 1542 N N . ASN A 1 192 ? -27.995 4.688 11.628 1.00 96.50 192 ASN A N 1
ATOM 1543 C CA . ASN A 1 192 ? -27.819 3.545 10.724 1.00 96.50 192 ASN A CA 1
ATOM 1544 C C . ASN A 1 192 ? -26.413 3.492 10.102 1.00 96.50 192 ASN A C 1
ATOM 1546 O O . ASN A 1 192 ? -25.846 2.404 9.971 1.00 96.50 192 ASN A O 1
ATOM 1550 N N . ASP A 1 193 ? -25.844 4.647 9.757 1.00 96.50 193 ASP A N 1
ATOM 1551 C CA . ASP A 1 193 ? -24.492 4.757 9.206 1.00 96.50 193 ASP A CA 1
ATOM 1552 C C . ASP A 1 193 ? -23.443 4.462 10.280 1.00 96.50 193 ASP A C 1
ATOM 1554 O O . ASP A 1 193 ? -22.512 3.692 10.029 1.00 96.50 193 ASP A O 1
ATOM 1558 N N . LEU A 1 194 ? -23.646 4.974 11.502 1.00 96.25 194 LEU A N 1
ATOM 1559 C CA . LEU A 1 194 ? -22.823 4.634 12.665 1.00 96.25 194 LEU A CA 1
ATOM 1560 C C . LEU A 1 194 ? -22.803 3.115 12.889 1.00 96.25 194 LEU A C 1
ATOM 1562 O O . LEU A 1 194 ? -21.736 2.505 12.904 1.00 96.25 194 LEU A O 1
ATOM 1566 N N . LYS A 1 195 ? -23.973 2.466 12.955 1.00 95.69 195 LYS A N 1
ATOM 1567 C CA . LYS A 1 195 ? -24.081 1.002 13.103 1.00 95.69 195 LYS A CA 1
ATOM 1568 C C . LYS A 1 195 ? -23.414 0.233 11.963 1.00 95.69 195 LYS A C 1
ATOM 1570 O O . LYS A 1 195 ? -22.916 -0.872 12.173 1.00 95.69 195 LYS A O 1
ATOM 1575 N N . LYS A 1 196 ? -23.431 0.755 10.733 1.00 96.81 196 LYS A N 1
ATOM 1576 C CA . LYS A 1 196 ? -22.726 0.139 9.598 1.00 96.81 196 LYS A CA 1
ATOM 1577 C C . LYS A 1 196 ? -21.209 0.212 9.793 1.00 96.81 196 LYS A C 1
ATOM 1579 O O . LYS A 1 196 ? -20.553 -0.816 9.650 1.00 96.81 196 LYS A O 1
ATOM 1584 N N . ARG A 1 197 ? -20.678 1.378 10.172 1.00 96.62 197 ARG A N 1
ATOM 1585 C CA . ARG A 1 197 ? -19.243 1.566 10.438 1.00 96.62 197 ARG A CA 1
ATOM 1586 C C . ARG A 1 197 ? -18.768 0.763 11.650 1.00 96.62 197 ARG A C 1
ATOM 1588 O O . ARG A 1 197 ? -17.734 0.116 11.572 1.00 96.62 197 ARG A O 1
ATOM 1595 N N . LEU A 1 198 ? -19.546 0.695 12.729 1.00 96.12 198 LEU A N 1
ATOM 1596 C CA . LEU A 1 198 ? -19.196 -0.123 13.898 1.00 96.12 198 LEU A CA 1
ATOM 1597 C C . LEU A 1 198 ? -19.170 -1.625 13.580 1.00 96.12 198 LEU A C 1
ATOM 1599 O O . LEU A 1 198 ? -18.289 -2.336 14.054 1.00 96.12 198 LEU A O 1
ATOM 1603 N N . ARG A 1 199 ? -20.078 -2.118 12.726 1.00 96.88 199 ARG A N 1
ATOM 1604 C CA . ARG A 1 199 ? -20.014 -3.508 12.234 1.00 96.88 199 ARG A CA 1
ATOM 1605 C C . ARG A 1 199 ? -18.743 -3.784 11.436 1.00 96.88 199 ARG A C 1
ATOM 1607 O O . ARG A 1 199 ? -18.180 -4.868 11.558 1.00 96.88 199 ARG A O 1
ATOM 1614 N N . GLU A 1 200 ? -18.291 -2.820 10.638 1.00 97.62 200 GLU A N 1
ATOM 1615 C CA . GLU A 1 200 ? -17.007 -2.918 9.944 1.00 97.62 200 GLU A CA 1
ATOM 1616 C C . GLU A 1 200 ? -15.837 -2.957 10.934 1.00 97.62 200 GLU A C 1
ATOM 1618 O O . GLU A 1 200 ? -14.998 -3.845 10.828 1.00 97.62 200 GLU A O 1
ATOM 1623 N N . VAL A 1 201 ? -15.819 -2.076 11.939 1.00 98.19 201 VAL A N 1
ATOM 1624 C CA . VAL A 1 201 ? -14.793 -2.065 12.999 1.00 98.19 201 VAL A CA 1
ATOM 1625 C C . VAL A 1 201 ? -14.723 -3.414 13.718 1.00 98.19 201 VAL A C 1
ATOM 1627 O O . VAL A 1 201 ? -13.636 -3.959 13.884 1.00 98.19 201 VAL A O 1
ATOM 1630 N N . ILE A 1 202 ? -15.871 -3.997 14.080 1.00 98.00 202 ILE A N 1
ATOM 1631 C CA . ILE A 1 202 ? -15.934 -5.333 14.695 1.00 98.00 202 ILE A CA 1
ATOM 1632 C C . ILE A 1 202 ? -15.320 -6.391 13.771 1.00 98.00 202 ILE A C 1
ATOM 1634 O O . ILE A 1 202 ? -14.576 -7.251 14.235 1.00 98.00 202 ILE A O 1
ATOM 1638 N N . LYS A 1 203 ? -15.620 -6.347 12.468 1.00 97.94 203 LYS A N 1
ATOM 1639 C CA . LYS A 1 203 ? -15.050 -7.290 11.498 1.00 97.94 203 LYS A CA 1
ATOM 1640 C C . LYS A 1 203 ? -13.527 -7.144 11.405 1.00 97.94 203 LYS A C 1
ATOM 1642 O O . LYS A 1 203 ? -12.828 -8.148 11.485 1.00 97.94 203 LYS A O 1
ATOM 1647 N N . LEU A 1 204 ? -13.031 -5.911 11.288 1.00 98.38 204 LEU A N 1
ATOM 1648 C CA . LEU A 1 204 ? -11.598 -5.611 11.223 1.00 98.38 204 LEU A CA 1
ATOM 1649 C C . LEU A 1 204 ? -10.857 -6.107 12.467 1.00 98.38 204 LEU A C 1
ATOM 1651 O O . LEU A 1 204 ? -9.838 -6.779 12.342 1.00 98.38 204 LEU A O 1
ATOM 1655 N N . LEU A 1 205 ? -11.390 -5.822 13.657 1.00 98.44 205 LEU A N 1
ATOM 1656 C CA . LEU A 1 205 ? -10.791 -6.255 14.917 1.00 98.44 205 LEU A CA 1
ATOM 1657 C C . LEU A 1 205 ? -10.787 -7.780 15.063 1.00 98.44 205 LEU A C 1
ATOM 1659 O O . LEU A 1 205 ? -9.774 -8.329 15.479 1.00 98.44 205 LEU A O 1
ATOM 1663 N N . ARG A 1 206 ? -11.872 -8.471 14.683 1.00 98.06 206 ARG A N 1
ATOM 1664 C CA . ARG A 1 206 ? -11.942 -9.944 14.750 1.00 98.06 206 ARG A CA 1
ATOM 1665 C C . ARG A 1 206 ? -10.925 -10.608 13.833 1.00 98.06 206 ARG A C 1
ATOM 1667 O O . ARG A 1 206 ? -10.208 -11.498 14.274 1.00 98.06 206 ARG A O 1
ATOM 1674 N N . GLU A 1 207 ? -10.854 -10.174 12.574 1.00 97.62 207 GLU A N 1
ATOM 1675 C CA . GLU A 1 207 ? -9.874 -10.719 11.627 1.00 97.62 207 GLU A CA 1
ATOM 1676 C C . GLU A 1 207 ? -8.440 -10.389 12.068 1.00 97.62 207 GLU A C 1
ATOM 1678 O O . GLU A 1 207 ? -7.562 -11.246 12.008 1.00 97.62 207 GLU A O 1
ATOM 1683 N N . SER A 1 208 ? -8.204 -9.176 12.579 1.00 98.31 208 SER A N 1
ATOM 1684 C CA . SER A 1 208 ? -6.913 -8.790 13.151 1.00 98.31 208 SER A CA 1
ATOM 1685 C C . SER A 1 208 ? -6.516 -9.672 14.335 1.00 98.31 208 SER A C 1
ATOM 1687 O O . SER A 1 208 ? -5.386 -10.146 14.381 1.00 98.31 208 SER A O 1
ATOM 1689 N N . GLU A 1 209 ? -7.411 -9.881 15.300 1.00 98.31 209 GLU A N 1
ATOM 1690 C CA . GLU A 1 209 ? -7.167 -10.729 16.469 1.00 98.31 209 GLU A CA 1
ATOM 1691 C C . GLU A 1 209 ? -6.870 -12.171 16.041 1.00 98.31 209 GLU A C 1
ATOM 1693 O O . GLU A 1 209 ? -5.884 -12.757 16.483 1.00 98.31 209 GLU A O 1
ATOM 1698 N N . GLU A 1 210 ? -7.680 -12.735 15.140 1.00 97.81 210 GLU A N 1
ATOM 1699 C CA . GLU A 1 210 ? -7.507 -14.102 14.646 1.00 97.81 210 GLU A CA 1
ATOM 1700 C C . GLU A 1 210 ? -6.152 -14.314 13.967 1.00 97.81 210 GLU A C 1
ATOM 1702 O O . GLU A 1 210 ? -5.522 -15.351 14.181 1.00 97.81 210 GLU A O 1
ATOM 1707 N N . ILE A 1 211 ? -5.703 -13.338 13.174 1.00 97.88 211 ILE A N 1
ATOM 1708 C CA . ILE A 1 211 ? -4.415 -13.399 12.485 1.00 97.88 211 ILE A CA 1
ATOM 1709 C C . ILE A 1 211 ? -3.268 -13.231 13.484 1.00 97.88 211 ILE A C 1
ATOM 1711 O O . ILE A 1 211 ? -2.357 -14.054 13.525 1.00 97.88 211 ILE A O 1
ATOM 1715 N N . LEU A 1 212 ? -3.297 -12.162 14.283 1.00 98.25 212 LEU A N 1
ATOM 1716 C CA . LEU A 1 212 ? -2.138 -11.746 15.072 1.00 98.25 212 LEU A CA 1
ATOM 1717 C C . LEU A 1 212 ? -1.948 -12.562 16.358 1.00 98.25 212 LEU A C 1
ATOM 1719 O O . LEU A 1 212 ? -0.835 -12.612 16.872 1.00 98.25 212 LEU A O 1
ATOM 1723 N N . LYS A 1 213 ? -2.973 -13.274 16.850 1.00 97.62 213 LYS A N 1
ATOM 1724 C CA . LYS A 1 213 ? -2.827 -14.186 18.004 1.00 97.62 213 LYS A CA 1
ATOM 1725 C C . LYS A 1 213 ? -1.935 -15.400 17.717 1.00 97.62 213 LYS A C 1
ATOM 1727 O O . LYS A 1 213 ? -1.574 -16.116 18.643 1.00 97.62 213 LYS A O 1
ATOM 1732 N N . MET A 1 214 ? -1.650 -15.679 16.442 1.00 96.31 214 MET A N 1
ATOM 1733 C CA . MET A 1 214 ? -0.739 -16.754 16.035 1.00 96.31 214 MET A CA 1
ATOM 1734 C C . MET A 1 214 ? 0.734 -16.344 16.138 1.00 96.31 214 MET A C 1
ATOM 1736 O O . MET A 1 214 ? 1.610 -17.204 16.065 1.00 96.31 214 MET A O 1
ATOM 1740 N N . GLU A 1 215 ? 1.011 -15.045 16.270 1.00 97.44 215 GLU A N 1
ATOM 1741 C CA . GLU A 1 215 ? 2.366 -14.538 16.453 1.00 97.44 215 GLU A CA 1
ATOM 1742 C C . GLU A 1 215 ? 2.875 -14.862 17.870 1.00 97.44 215 GLU A C 1
ATOM 1744 O O . GLU A 1 215 ? 2.072 -15.016 18.792 1.00 97.44 215 GLU A O 1
ATOM 1749 N N . PRO A 1 216 ? 4.200 -14.972 18.080 1.00 97.31 216 PRO A N 1
ATOM 1750 C CA . PRO A 1 216 ? 4.756 -15.353 19.376 1.00 97.31 216 PRO A CA 1
ATOM 1751 C C . PRO A 1 216 ? 4.324 -14.422 20.516 1.00 97.31 216 PRO A C 1
ATOM 1753 O O . PRO A 1 216 ? 4.324 -13.195 20.356 1.00 97.31 216 PRO A O 1
ATOM 1756 N N . GLU A 1 217 ? 4.031 -14.993 21.688 1.00 96.44 217 GLU A N 1
ATOM 1757 C CA . GLU A 1 217 ? 3.763 -14.217 22.903 1.00 96.44 217 GLU A CA 1
ATOM 1758 C C . GLU A 1 217 ? 4.915 -13.242 23.200 1.00 96.44 217 GLU A C 1
ATOM 1760 O O . GLU A 1 217 ? 6.094 -13.572 23.061 1.00 96.44 217 GLU A O 1
ATOM 1765 N N . GLY A 1 218 ? 4.568 -12.013 23.588 1.00 94.38 218 GLY A N 1
ATOM 1766 C CA . GLY A 1 218 ? 5.530 -10.930 23.825 1.00 94.38 218 GLY A CA 1
ATOM 1767 C C . GLY A 1 218 ? 5.942 -10.144 22.574 1.00 94.38 218 GLY A C 1
ATOM 1768 O O . GLY A 1 218 ? 6.599 -9.113 22.705 1.00 94.38 218 GLY A O 1
ATOM 1769 N N . SER A 1 219 ? 5.537 -10.567 21.372 1.00 96.94 219 SER A N 1
ATOM 1770 C CA . SER A 1 219 ? 5.680 -9.738 20.169 1.00 96.94 219 SER A CA 1
ATOM 1771 C C . SER A 1 219 ? 4.731 -8.531 20.185 1.00 96.94 219 SER A C 1
ATOM 1773 O O . SER A 1 219 ? 3.692 -8.519 20.861 1.00 96.94 219 SER A O 1
ATOM 1775 N N . ASN A 1 220 ? 5.070 -7.507 19.396 1.00 95.62 220 ASN A N 1
ATOM 1776 C CA . ASN A 1 220 ? 4.194 -6.353 19.194 1.00 95.62 220 ASN A CA 1
ATOM 1777 C C . ASN A 1 220 ? 2.864 -6.790 18.572 1.00 95.62 220 ASN A C 1
ATOM 1779 O O . ASN A 1 220 ? 1.803 -6.340 18.992 1.00 95.62 220 ASN A O 1
ATOM 1783 N N . GLU A 1 221 ? 2.912 -7.705 17.609 1.00 97.50 221 GLU A N 1
ATOM 1784 C CA . GLU A 1 221 ? 1.741 -8.229 16.921 1.00 97.50 221 GLU A CA 1
ATOM 1785 C C . GLU A 1 221 ? 0.820 -9.019 17.857 1.00 97.50 221 GLU A C 1
ATOM 1787 O O . GLU A 1 221 ? -0.387 -8.778 17.861 1.00 97.50 221 GLU A O 1
ATOM 1792 N N . TYR A 1 222 ? 1.367 -9.873 18.728 1.00 97.88 222 TYR A N 1
ATOM 1793 C CA . TYR A 1 222 ? 0.562 -10.552 19.748 1.00 97.88 222 TYR A CA 1
ATOM 1794 C C . TYR A 1 222 ? -0.104 -9.547 20.701 1.00 97.88 222 TYR A C 1
ATOM 1796 O O . TYR A 1 222 ? -1.288 -9.663 21.019 1.00 97.88 222 TYR A O 1
ATOM 1804 N N . THR A 1 223 ? 0.625 -8.500 21.098 1.00 97.69 223 THR A N 1
ATOM 1805 C CA . THR A 1 223 ? 0.077 -7.410 21.923 1.00 97.69 223 THR A CA 1
ATOM 1806 C C . THR A 1 223 ? -1.078 -6.691 21.214 1.00 97.69 223 THR A C 1
ATOM 1808 O O . THR A 1 223 ? -2.093 -6.383 21.842 1.00 97.69 223 THR A O 1
ATOM 1811 N N . MET A 1 224 ? -0.974 -6.473 19.898 1.00 97.06 224 MET A N 1
ATOM 1812 C CA . MET A 1 224 ? -2.069 -5.927 19.087 1.00 97.06 224 MET A CA 1
ATOM 1813 C C . MET A 1 224 ? -3.281 -6.868 19.048 1.00 97.06 224 MET A C 1
ATOM 1815 O O . MET A 1 224 ? -4.409 -6.388 19.120 1.00 97.06 224 MET A O 1
ATOM 1819 N N . ALA A 1 225 ? -3.077 -8.188 18.975 1.00 98.06 225 ALA A N 1
ATOM 1820 C CA . ALA A 1 225 ? -4.167 -9.165 19.050 1.00 98.06 225 ALA A CA 1
ATOM 1821 C C . ALA A 1 225 ? -4.926 -9.082 20.382 1.00 98.06 225 ALA A C 1
ATOM 1823 O O . ALA A 1 225 ? -6.154 -8.993 20.375 1.00 98.06 225 ALA A O 1
ATOM 1824 N N . VAL A 1 226 ? -4.213 -9.029 21.513 1.00 98.00 226 VAL A N 1
ATOM 1825 C CA . VAL A 1 226 ? -4.832 -8.866 22.842 1.00 98.00 226 VAL A CA 1
ATOM 1826 C C . VAL A 1 226 ? -5.629 -7.560 22.912 1.00 98.00 226 VAL A C 1
ATOM 1828 O O . VAL A 1 226 ? -6.796 -7.562 23.304 1.00 98.00 226 VAL A O 1
ATOM 1831 N N . ALA A 1 227 ? -5.040 -6.451 22.454 1.00 97.44 227 ALA A N 1
ATOM 1832 C CA . ALA A 1 227 ? -5.719 -5.158 22.417 1.00 97.44 227 ALA A CA 1
ATOM 1833 C C . ALA A 1 227 ? -6.967 -5.171 21.512 1.00 97.44 227 ALA A C 1
ATOM 1835 O O . ALA A 1 227 ? -7.976 -4.539 21.839 1.00 97.44 227 ALA A O 1
ATOM 1836 N N . ALA A 1 228 ? -6.930 -5.909 20.398 1.00 97.62 228 ALA A N 1
ATOM 1837 C CA . ALA A 1 228 ? -8.075 -6.073 19.509 1.00 97.62 228 ALA A CA 1
ATOM 1838 C C . ALA A 1 228 ? -9.223 -6.845 20.182 1.00 97.62 228 ALA A C 1
ATOM 1840 O O . ALA A 1 228 ? -10.375 -6.405 20.107 1.00 97.62 228 ALA A O 1
ATOM 1841 N N . GLY A 1 229 ? -8.911 -7.937 20.889 1.00 97.19 229 GLY A N 1
ATOM 1842 C CA . GLY A 1 229 ? -9.881 -8.703 21.678 1.00 97.19 229 GLY A CA 1
ATOM 1843 C C . GLY A 1 229 ? -10.520 -7.865 22.792 1.00 97.19 229 GLY A C 1
ATOM 1844 O O . GLY A 1 229 ? -11.745 -7.840 22.951 1.00 97.19 229 GLY A O 1
ATOM 1845 N N . ASP A 1 230 ? -9.717 -7.078 23.511 1.00 96.44 230 ASP A N 1
ATOM 1846 C CA . ASP A 1 230 ? -10.210 -6.146 24.531 1.00 96.44 230 ASP A CA 1
ATOM 1847 C C . ASP A 1 230 ? -11.139 -5.076 23.943 1.00 96.44 230 ASP A C 1
ATOM 1849 O O . ASP A 1 230 ? -12.189 -4.766 24.521 1.00 96.44 230 ASP A O 1
ATOM 1853 N N . ALA A 1 231 ? -10.787 -4.520 22.781 1.00 95.00 231 ALA A N 1
ATOM 1854 C CA . ALA A 1 231 ? -11.618 -3.548 22.079 1.00 95.00 231 ALA A CA 1
ATOM 1855 C C . ALA A 1 231 ? -12.963 -4.158 21.646 1.00 95.00 231 ALA A C 1
ATOM 1857 O O . ALA A 1 231 ? -14.010 -3.540 21.855 1.00 95.00 231 ALA A O 1
ATOM 1858 N N . LEU A 1 232 ? -12.970 -5.389 21.126 1.00 95.00 232 LEU A N 1
ATOM 1859 C CA . LEU A 1 232 ? -14.197 -6.114 20.774 1.00 95.00 232 LEU A CA 1
ATOM 1860 C C . LEU A 1 232 ? -15.123 -6.313 21.974 1.00 95.00 232 LEU A C 1
ATOM 1862 O O . LEU A 1 232 ? -16.327 -6.069 21.868 1.00 95.00 232 LEU A O 1
ATOM 1866 N N . ASN A 1 233 ? -14.562 -6.696 23.122 1.00 92.44 233 ASN A N 1
ATOM 1867 C CA . ASN A 1 233 ? -15.315 -6.883 24.361 1.00 92.44 233 ASN A CA 1
ATOM 1868 C C . ASN A 1 233 ? -15.955 -5.583 24.865 1.00 92.44 233 ASN A C 1
ATOM 1870 O O . ASN A 1 233 ? -17.011 -5.621 25.496 1.00 92.44 233 ASN A O 1
ATOM 1874 N N . ARG A 1 234 ? -15.336 -4.428 24.598 1.00 89.25 234 ARG A N 1
ATOM 1875 C CA . ARG A 1 234 ? -15.907 -3.115 24.931 1.00 89.25 234 ARG A CA 1
ATOM 1876 C C . ARG A 1 234 ? -17.025 -2.726 23.970 1.00 89.25 234 ARG A C 1
ATOM 1878 O O . ARG A 1 234 ? -18.067 -2.280 24.432 1.00 89.25 234 ARG A O 1
ATOM 1885 N N . ILE A 1 235 ? -16.838 -2.938 22.665 1.00 85.19 235 ILE A N 1
ATOM 1886 C CA . ILE A 1 235 ? -17.850 -2.609 21.647 1.00 85.19 235 ILE A CA 1
ATOM 1887 C C . ILE A 1 235 ? -19.096 -3.488 21.802 1.00 85.19 235 ILE A C 1
ATOM 1889 O O . ILE A 1 235 ? -20.204 -2.989 21.678 1.00 85.19 235 ILE A O 1
ATOM 1893 N N . GLY A 1 236 ? -18.936 -4.780 22.102 1.00 68.25 236 GLY A N 1
ATOM 1894 C CA . GLY A 1 236 ? -20.060 -5.710 22.272 1.00 68.25 236 GLY A CA 1
ATOM 1895 C C . GLY A 1 236 ? -20.926 -5.465 23.516 1.00 68.25 236 GLY A C 1
ATOM 1896 O O . GLY A 1 236 ? -21.970 -6.097 23.652 1.00 68.25 236 GLY A O 1
ATOM 1897 N N . LYS A 1 237 ? -20.499 -4.577 24.423 1.00 57.66 237 LYS A N 1
ATOM 1898 C CA . LYS A 1 237 ? -21.279 -4.135 25.591 1.00 57.66 237 LYS A CA 1
ATOM 1899 C C . LYS A 1 237 ? -22.130 -2.884 25.313 1.00 57.66 237 LYS A C 1
ATOM 1901 O O . LYS A 1 237 ? -22.837 -2.452 26.221 1.00 57.66 237 LYS A O 1
ATOM 1906 N N . VAL A 1 238 ? -22.037 -2.309 24.110 1.00 47.97 238 VAL A N 1
ATOM 1907 C CA . VAL A 1 238 ? -22.802 -1.139 23.630 1.00 47.97 238 VAL A CA 1
ATOM 1908 C C . VAL A 1 238 ? -23.950 -1.601 22.739 1.00 47.97 238 VAL A C 1
ATOM 1910 O O . VAL A 1 238 ? -25.054 -1.032 22.874 1.00 47.97 238 VAL A O 1
#